Protein AF-A0A023UN01-F1 (afdb_monomer)

InterPro domains:
  IPR004860 Homing endonuclease, LAGLIDADG domain [PF00961] (7-108)
  IPR027434 Homing endonuclease [G3DSA:3.10.28.10] (1-143)
  IPR027434 Homing endonuclease [SSF55608] (3-151)
  IPR051289 LAGLIDADG Homing Endonuclease [PTHR36181] (3-139)

Radius of gyration: 21.93 Å; Cα contacts (8 Å, |Δi|>4): 320; chains: 1; bounding box: 49×48×70 Å

Nearest PDB structures (foldseek):
  6uwh-assembly1_A  TM=8.348E-01  e=5.635E-07  synthetic construct
  6uwg-assembly1_A  TM=8.381E-01  e=6.323E-07  synthetic construct
  6uvw-assembly2_D  TM=8.314E-01  e=6.323E-07  synthetic construct
  5t8d-assembly1_A  TM=8.438E-01  e=1.416E-06  synthetic construct
  6bd0-assembly1_A  TM=8.098E-01  e=1.889E-06  Ophiostoma novo-ulmi subsp. americana

Foldseek 3Di:
DQDLVNVLVQCQPFKDWDQPPLFTKIKGKDWPVPVVVVVVVVVVQQPFDDPLPQGWPWDWDWDPPPDPGIMIMIMTGFLLCCLVTVLVSSVVDDHDDCVVVLSVLSVVSSLCSQLVVCLDPLSVVLNVLSVCCHDPNVVVDDVVSNCCNVPVPPCDVCNSVVRRRLDHDDSNDGPVRRVVVSCVVVLQQFAWEWEADPNDTDTDGTDSDLVRVCVVVVHDSVVQVVQWDPPDSRTYGYDYD

Sequence (241 aa):
DTSDQWLIGFIEAEGSFQFINNKPSFEMSQRMDRNSIITAIAHKLNNLPNIYNIKPTNTLYVNTSNDRMGLLTLYYRATNYIYYILIPYLSSLKWYSRKNTDFQLWIRLLEIKTTGYDNIEKGLNYINDIKATMNRNRYFTNDQIIGEVTNNNNITDQDISNFKPTFALNPYVPFKTLAKATNLNTQLYSVWVYIKIDDKTIYYNTFVSMNYMAKALQLKPHTISKYRDYNKATPNMMLTN

Organism: NCBI:txid1095183

Structure (mmCIF, N/CA/C/O backbone):
data_AF-A0A023UN01-F1
#
_entry.id   AF-A0A023UN01-F1
#
loop_
_atom_site.group_PDB
_atom_site.id
_atom_site.type_symbol
_atom_site.label_atom_id
_atom_site.label_alt_id
_atom_site.label_comp_id
_atom_site.label_asym_id
_atom_site.label_entity_id
_atom_site.label_seq_id
_atom_site.pdbx_PDB_ins_code
_atom_site.Cartn_x
_atom_site.Cartn_y
_atom_site.Cartn_z
_atom_site.occupancy
_atom_site.B_iso_or_equiv
_atom_site.auth_seq_id
_atom_site.auth_comp_id
_atom_site.auth_asym_id
_atom_site.auth_atom_id
_atom_site.pdbx_PDB_model_num
ATOM 1 N N . ASP A 1 1 ? 10.719 2.403 -22.421 1.00 53.75 1 ASP A N 1
ATOM 2 C CA . ASP A 1 1 ? 9.634 1.719 -21.698 1.00 53.75 1 ASP A CA 1
ATOM 3 C C . ASP A 1 1 ? 10.160 0.784 -20.634 1.00 53.75 1 ASP A C 1
ATOM 5 O O . ASP A 1 1 ? 11.077 0.017 -20.894 1.00 53.75 1 ASP A O 1
ATOM 9 N N . THR A 1 2 ? 9.583 0.846 -19.436 1.00 72.69 2 THR A N 1
ATOM 10 C CA . THR A 1 2 ? 9.737 -0.181 -18.403 1.00 72.69 2 THR A CA 1
ATOM 11 C C . THR A 1 2 ? 8.629 -1.211 -18.617 1.00 72.69 2 THR A C 1
ATOM 13 O O . THR A 1 2 ? 7.457 -0.903 -18.402 1.00 72.69 2 THR A O 1
ATOM 16 N N . SER A 1 3 ? 8.952 -2.415 -19.099 1.00 91.69 3 SER A N 1
ATOM 17 C CA . SER A 1 3 ? 7.939 -3.472 -19.266 1.00 91.69 3 SER A CA 1
ATOM 18 C C . SER A 1 3 ? 7.298 -3.832 -17.921 1.00 91.69 3 SER A C 1
ATOM 20 O O . SER A 1 3 ? 7.861 -3.552 -16.860 1.00 91.69 3 SER A O 1
ATOM 22 N N . ASP A 1 4 ? 6.110 -4.436 -17.938 1.00 95.00 4 ASP A N 1
ATOM 23 C CA . ASP A 1 4 ? 5.437 -4.859 -16.702 1.00 95.00 4 ASP A CA 1
ATOM 24 C C . ASP A 1 4 ? 6.258 -5.903 -15.931 1.00 95.00 4 ASP A C 1
ATOM 26 O O . ASP A 1 4 ? 6.373 -5.821 -14.710 1.00 95.00 4 ASP A O 1
ATOM 30 N N . GLN A 1 5 ? 6.912 -6.828 -16.642 1.00 94.56 5 GLN A N 1
ATOM 31 C CA . GLN A 1 5 ? 7.802 -7.825 -16.042 1.00 94.56 5 GLN A CA 1
ATOM 32 C C . GLN A 1 5 ? 9.056 -7.187 -15.430 1.00 94.56 5 GLN A C 1
ATOM 34 O O . GLN A 1 5 ? 9.531 -7.621 -14.384 1.00 94.56 5 GLN A O 1
ATOM 39 N N . TRP A 1 6 ? 9.596 -6.141 -16.058 1.00 95.81 6 TRP A N 1
ATOM 40 C CA . TRP A 1 6 ? 10.721 -5.411 -15.484 1.00 95.81 6 TRP A CA 1
ATOM 41 C C . TRP A 1 6 ? 10.291 -4.641 -14.230 1.00 95.81 6 TRP A C 1
ATOM 43 O O . TRP A 1 6 ? 10.980 -4.678 -13.212 1.00 95.81 6 TRP A O 1
ATOM 53 N N . LEU A 1 7 ? 9.128 -3.981 -14.281 1.00 96.25 7 LEU A N 1
ATOM 54 C CA . LEU A 1 7 ? 8.603 -3.223 -13.149 1.00 96.25 7 LEU A CA 1
ATOM 55 C C . LEU A 1 7 ? 8.324 -4.132 -11.954 1.00 96.25 7 LEU A C 1
ATOM 57 O O . LEU A 1 7 ? 8.696 -3.770 -10.841 1.00 96.25 7 LEU A O 1
ATOM 61 N N . ILE A 1 8 ? 7.704 -5.298 -12.162 1.00 96.81 8 ILE A N 1
ATOM 62 C CA . ILE A 1 8 ? 7.426 -6.207 -11.049 1.00 96.81 8 ILE A CA 1
ATOM 63 C C . ILE A 1 8 ? 8.725 -6.708 -10.420 1.00 96.81 8 ILE A C 1
ATOM 65 O O . ILE A 1 8 ? 8.856 -6.622 -9.206 1.00 96.81 8 ILE A O 1
ATOM 69 N N . GLY A 1 9 ? 9.733 -7.078 -11.220 1.00 96.81 9 GLY A N 1
ATOM 70 C CA . GLY A 1 9 ? 11.052 -7.449 -10.698 1.00 96.81 9 GLY A CA 1
ATOM 71 C C . GLY A 1 9 ? 11.702 -6.320 -9.889 1.00 96.81 9 GLY A C 1
ATOM 72 O O . GLY A 1 9 ? 12.257 -6.558 -8.816 1.00 96.81 9 GLY A O 1
ATOM 73 N N . PHE A 1 10 ? 11.566 -5.071 -10.346 1.00 96.19 10 PHE A N 1
ATOM 74 C CA . PHE A 1 10 ? 12.037 -3.905 -9.600 1.00 96.19 10 PHE A CA 1
ATOM 75 C C . PHE A 1 10 ? 11.282 -3.715 -8.276 1.00 96.19 10 PHE A C 1
ATOM 77 O O . PHE A 1 10 ? 11.902 -3.467 -7.248 1.00 96.19 10 PHE A O 1
ATOM 84 N N . ILE A 1 11 ? 9.953 -3.857 -8.264 1.00 96.88 11 ILE A N 1
ATOM 85 C CA . ILE A 1 11 ? 9.138 -3.781 -7.040 1.00 96.88 11 ILE A CA 1
ATOM 86 C C . ILE A 1 11 ? 9.521 -4.909 -6.073 1.00 96.88 11 ILE A C 1
ATOM 88 O O . ILE A 1 11 ? 9.678 -4.674 -4.873 1.00 96.88 11 ILE A O 1
ATOM 92 N N . GLU A 1 12 ? 9.726 -6.122 -6.578 1.00 95.75 12 GLU A N 1
ATOM 93 C CA . GLU A 1 12 ? 10.160 -7.284 -5.800 1.00 95.75 12 GLU A CA 1
ATOM 94 C C . GLU A 1 12 ? 11.529 -7.090 -5.145 1.00 95.75 12 GLU A C 1
ATOM 96 O O . GLU A 1 12 ? 11.728 -7.560 -4.026 1.00 95.75 12 GLU A O 1
ATOM 101 N N . ALA A 1 13 ? 12.424 -6.310 -5.747 1.00 94.94 13 ALA A N 1
ATOM 102 C CA . ALA A 1 13 ? 13.679 -5.906 -5.120 1.00 94.94 13 ALA A CA 1
ATOM 103 C C . ALA A 1 13 ? 13.494 -4.692 -4.185 1.00 94.94 13 ALA A C 1
ATOM 105 O O . ALA A 1 13 ? 13.617 -4.818 -2.968 1.00 94.94 13 ALA A O 1
ATOM 106 N N . GLU A 1 14 ? 13.092 -3.544 -4.732 1.00 94.12 14 GLU A N 1
ATOM 107 C CA . GLU A 1 14 ? 13.214 -2.212 -4.107 1.00 94.12 14 GLU A CA 1
ATOM 108 C C . GLU A 1 14 ? 11.906 -1.661 -3.510 1.00 94.12 14 GLU A C 1
ATOM 110 O O . GLU A 1 14 ? 11.899 -0.648 -2.810 1.00 94.12 14 GLU A O 1
ATOM 115 N N . GLY A 1 15 ? 10.768 -2.289 -3.810 1.00 95.00 15 GLY A N 1
ATOM 116 C CA . GLY A 1 15 ? 9.456 -1.865 -3.322 1.00 95.00 15 GLY A CA 1
ATOM 117 C C . GLY A 1 15 ? 9.226 -2.197 -1.846 1.00 95.00 15 GLY A C 1
ATOM 118 O O . GLY A 1 15 ? 9.684 -3.221 -1.340 1.00 95.00 15 GLY A O 1
ATOM 119 N N . SER A 1 16 ? 8.454 -1.363 -1.159 1.00 94.44 16 SER A N 1
ATOM 120 C CA . SER A 1 16 ? 8.080 -1.547 0.240 1.00 94.44 16 SER A CA 1
ATOM 121 C C . SER A 1 16 ? 6.594 -1.262 0.435 1.00 94.44 16 SER A C 1
ATOM 123 O O . SER A 1 16 ? 6.098 -0.174 0.127 1.00 94.44 16 SER A O 1
ATOM 125 N N . PHE A 1 17 ? 5.880 -2.266 0.948 1.00 95.75 17 PHE A N 1
ATOM 126 C CA . PHE A 1 17 ? 4.476 -2.172 1.331 1.00 95.75 17 PHE A CA 1
ATOM 127 C C . PHE A 1 17 ? 4.387 -1.858 2.815 1.00 95.75 17 PHE A C 1
ATOM 129 O O . PHE A 1 17 ? 4.849 -2.620 3.662 1.00 95.75 17 PHE A O 1
ATOM 136 N N . GLN A 1 18 ? 3.813 -0.711 3.147 1.00 93.81 18 GLN A N 1
ATOM 137 C CA . GLN A 1 18 ? 3.847 -0.170 4.496 1.00 93.81 18 GLN A CA 1
ATOM 138 C C . GLN A 1 18 ? 2.451 0.137 5.015 1.00 93.81 18 GLN A C 1
ATOM 140 O O . GLN A 1 18 ? 1.548 0.535 4.274 1.00 93.81 18 GLN A O 1
ATOM 145 N N . PHE A 1 19 ? 2.302 0.001 6.330 1.00 90.81 19 PHE A N 1
ATOM 146 C CA . PHE A 1 19 ? 1.105 0.401 7.053 1.00 90.81 19 PHE A CA 1
ATOM 147 C C . PHE A 1 19 ? 1.500 1.140 8.334 1.00 90.81 19 PHE A C 1
ATOM 149 O O . PHE A 1 19 ? 1.693 0.553 9.402 1.00 90.81 19 PHE A O 1
ATOM 156 N N . ILE A 1 20 ? 1.684 2.453 8.201 1.00 85.56 20 ILE A N 1
ATOM 157 C CA . ILE A 1 20 ? 2.214 3.329 9.252 1.00 85.56 20 ILE A CA 1
ATOM 158 C C . ILE A 1 20 ? 1.109 4.283 9.696 1.00 85.56 20 ILE A C 1
ATOM 160 O O . ILE A 1 20 ? 0.428 4.883 8.867 1.00 85.56 20 ILE A O 1
ATOM 164 N N . ASN A 1 21 ? 0.931 4.449 11.011 1.00 83.81 21 ASN A N 1
ATOM 165 C CA . ASN A 1 21 ? -0.100 5.319 11.595 1.00 83.81 21 ASN A CA 1
ATOM 166 C C . ASN A 1 21 ? -1.511 5.040 11.035 1.00 83.81 21 ASN A C 1
ATOM 168 O O . ASN A 1 21 ? -2.246 5.972 10.696 1.00 83.81 21 ASN A O 1
ATOM 172 N N . ASN A 1 22 ? -1.856 3.755 10.890 1.00 79.38 22 ASN A N 1
ATOM 173 C CA . ASN A 1 22 ? -3.104 3.260 10.293 1.00 79.38 22 ASN A CA 1
ATOM 174 C C . ASN A 1 22 ? -3.376 3.791 8.879 1.00 79.38 22 ASN A C 1
ATOM 176 O O . ASN A 1 22 ? -4.525 4.045 8.504 1.00 79.38 22 ASN A O 1
ATOM 180 N N . LYS A 1 23 ? -2.315 4.007 8.095 1.00 84.56 23 LYS A N 1
ATOM 181 C CA . LYS A 1 23 ? -2.404 4.432 6.700 1.00 84.56 23 LYS A CA 1
ATOM 182 C C . LYS A 1 23 ? -1.576 3.509 5.816 1.00 84.56 23 LYS A C 1
ATOM 184 O O . LYS A 1 23 ? -0.401 3.291 6.121 1.00 84.56 23 LYS A O 1
ATOM 189 N N . PRO A 1 24 ? -2.160 3.011 4.718 1.00 90.00 24 PRO A N 1
ATOM 190 C CA . PRO A 1 24 ? -1.414 2.260 3.733 1.00 90.00 24 PRO A CA 1
ATOM 191 C C . PRO A 1 24 ? -0.505 3.192 2.939 1.00 90.00 24 PRO A C 1
ATOM 193 O O . PRO A 1 24 ? -0.871 4.323 2.602 1.00 90.00 24 PRO A O 1
ATOM 196 N N . SER A 1 25 ? 0.666 2.686 2.600 1.00 93.00 25 SER A N 1
ATOM 197 C CA . SER A 1 25 ? 1.595 3.352 1.710 1.00 93.00 25 SER A CA 1
ATOM 198 C C . SER A 1 25 ? 2.416 2.355 0.924 1.00 93.00 25 SER A C 1
ATOM 200 O O . SER A 1 25 ? 2.771 1.292 1.427 1.00 93.00 25 SER A O 1
ATOM 202 N N . PHE A 1 26 ? 2.735 2.739 -0.302 1.00 95.31 26 PHE A N 1
ATOM 203 C CA . PHE A 1 26 ? 3.664 2.020 -1.156 1.00 95.31 26 PHE A CA 1
ATOM 204 C C . PHE A 1 26 ? 4.822 2.944 -1.491 1.00 95.31 26 PHE A C 1
ATOM 206 O O . PHE A 1 26 ? 4.591 4.077 -1.921 1.00 95.31 26 PHE A O 1
ATOM 213 N N . GLU A 1 27 ? 6.044 2.472 -1.296 1.00 94.25 27 GLU A N 1
ATOM 214 C CA . GLU A 1 27 ? 7.242 3.232 -1.627 1.00 94.25 27 GLU A CA 1
ATOM 215 C C . GLU A 1 27 ? 8.282 2.383 -2.341 1.00 94.25 27 GLU A C 1
ATOM 217 O O . GLU A 1 27 ? 8.270 1.157 -2.284 1.00 94.25 27 GLU A O 1
ATOM 222 N N . MET A 1 28 ? 9.196 3.065 -3.010 1.00 93.31 28 MET A N 1
ATOM 223 C CA . MET A 1 28 ? 10.387 2.487 -3.608 1.00 93.31 28 MET A CA 1
ATOM 224 C C . MET A 1 28 ? 11.481 3.539 -3.596 1.00 93.31 28 MET A C 1
ATOM 226 O O . MET A 1 28 ? 11.200 4.732 -3.730 1.00 93.31 28 MET A O 1
ATOM 230 N N . SER A 1 29 ? 12.721 3.102 -3.428 1.00 91.69 29 SER A N 1
ATOM 231 C CA . SER A 1 29 ? 13.871 3.997 -3.360 1.00 91.69 29 SER A CA 1
ATOM 232 C C . SER A 1 29 ? 14.909 3.612 -4.400 1.00 91.69 29 SER A C 1
ATOM 234 O O . SER A 1 29 ? 15.002 2.463 -4.814 1.00 91.69 29 SER A O 1
ATOM 236 N N . GLN A 1 30 ? 15.673 4.597 -4.850 1.00 91.12 30 GLN A N 1
ATOM 237 C CA . GLN A 1 30 ? 16.787 4.403 -5.763 1.00 91.12 30 GLN A CA 1
ATOM 238 C C . GLN A 1 30 ? 17.834 5.487 -5.504 1.00 91.12 30 GLN A C 1
ATOM 240 O O . GLN A 1 30 ? 17.502 6.589 -5.072 1.00 91.12 30 GLN A O 1
ATOM 245 N N . ARG A 1 31 ? 19.108 5.204 -5.768 1.00 89.56 31 ARG A N 1
ATOM 246 C CA . ARG A 1 31 ? 20.166 6.214 -5.674 1.00 89.56 31 ARG A CA 1
ATOM 247 C C . ARG A 1 31 ? 19.882 7.402 -6.597 1.00 89.56 31 ARG A C 1
ATOM 249 O O . ARG A 1 31 ? 19.388 7.229 -7.713 1.00 89.56 31 ARG A O 1
ATOM 256 N N . MET A 1 32 ? 20.217 8.613 -6.149 1.00 86.19 32 MET A N 1
ATOM 257 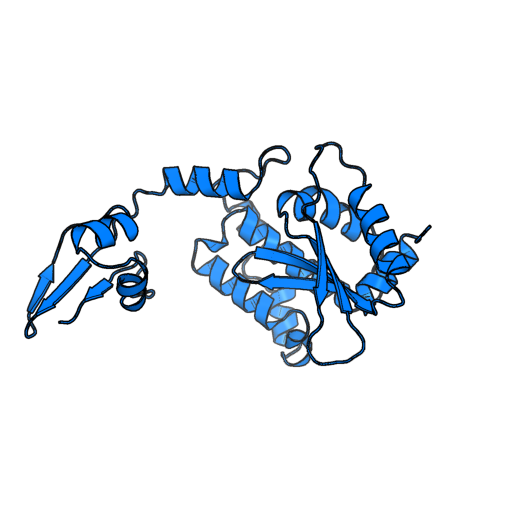C CA . MET A 1 32 ? 19.956 9.848 -6.899 1.00 86.19 32 MET A CA 1
ATOM 258 C C . MET A 1 32 ? 20.628 9.884 -8.276 1.00 86.19 32 MET A C 1
ATOM 260 O O . MET A 1 32 ? 20.053 10.422 -9.220 1.00 86.19 32 MET A O 1
ATOM 264 N N . ASP A 1 33 ? 21.806 9.276 -8.423 1.00 87.81 33 ASP A N 1
ATOM 265 C CA . ASP A 1 33 ? 22.510 9.155 -9.707 1.00 87.81 33 ASP A CA 1
ATOM 266 C C . ASP A 1 33 ? 21.789 8.240 -10.717 1.00 87.81 33 ASP A C 1
ATOM 268 O O . ASP A 1 33 ? 22.131 8.206 -11.899 1.00 87.81 33 ASP A O 1
ATOM 272 N N . ARG A 1 34 ? 20.751 7.525 -10.272 1.00 88.75 34 ARG A N 1
ATOM 273 C CA . ARG A 1 34 ? 19.847 6.700 -11.082 1.00 88.75 34 ARG A CA 1
ATOM 274 C C . ARG A 1 34 ? 18.408 7.238 -11.071 1.00 88.75 34 ARG A C 1
ATOM 276 O O . ARG A 1 34 ? 17.459 6.473 -11.250 1.00 88.75 34 ARG A O 1
ATOM 283 N N . ASN A 1 35 ? 18.223 8.551 -10.893 1.00 88.38 35 ASN A N 1
ATOM 284 C CA . ASN A 1 35 ? 16.898 9.189 -10.820 1.00 88.38 35 ASN A CA 1
ATOM 285 C C . ASN A 1 35 ? 15.998 8.936 -12.047 1.00 88.38 35 ASN A C 1
ATOM 287 O O . ASN A 1 35 ? 14.771 8.960 -11.928 1.00 88.38 35 ASN A O 1
ATOM 291 N N . SER A 1 36 ? 16.579 8.655 -13.214 1.00 91.12 36 SER A N 1
ATOM 292 C CA . SER A 1 36 ? 15.838 8.402 -14.448 1.00 91.12 36 SER A CA 1
ATOM 293 C C . SER A 1 36 ? 14.942 7.174 -14.316 1.00 91.12 36 SER A C 1
ATOM 295 O O . SER A 1 36 ? 13.812 7.187 -14.799 1.00 91.12 36 SER A O 1
ATOM 297 N N . ILE A 1 37 ? 15.400 6.156 -13.580 1.00 92.44 37 ILE A N 1
ATOM 298 C CA . ILE A 1 37 ? 14.645 4.930 -13.320 1.00 92.44 37 ILE A CA 1
ATOM 299 C C . ILE A 1 37 ? 13.386 5.248 -12.517 1.00 92.44 37 ILE A C 1
ATOM 301 O O . ILE A 1 37 ? 12.276 4.926 -12.938 1.00 92.44 37 ILE A O 1
ATOM 305 N N . ILE A 1 38 ? 13.542 5.914 -11.373 1.00 91.25 38 ILE A N 1
ATOM 306 C CA . ILE A 1 38 ? 12.410 6.170 -10.483 1.00 91.25 38 ILE A CA 1
ATOM 307 C C . ILE A 1 38 ? 11.435 7.196 -11.075 1.00 91.25 38 ILE A C 1
ATOM 309 O O . ILE A 1 38 ? 10.228 7.096 -10.866 1.00 91.25 38 ILE A O 1
ATOM 313 N N . THR A 1 39 ? 11.940 8.119 -11.899 1.00 90.81 39 THR A N 1
ATOM 314 C CA . THR A 1 39 ? 11.124 9.066 -12.671 1.00 90.81 39 THR A CA 1
ATOM 315 C C . THR A 1 39 ? 10.312 8.346 -13.745 1.00 90.81 39 THR A C 1
ATOM 317 O O . THR A 1 39 ? 9.119 8.608 -13.886 1.00 90.81 39 THR A O 1
ATOM 320 N N . ALA A 1 40 ? 10.915 7.394 -14.464 1.00 93.12 40 ALA A N 1
ATOM 321 C CA . ALA A 1 40 ? 10.212 6.579 -15.451 1.00 93.12 40 ALA A CA 1
ATOM 322 C C . ALA A 1 40 ? 9.130 5.702 -14.802 1.00 93.12 40 ALA A C 1
ATOM 324 O O . ALA A 1 40 ? 8.022 5.604 -15.330 1.00 93.12 40 ALA A O 1
ATOM 325 N N . ILE A 1 41 ? 9.409 5.117 -13.631 1.00 94.25 41 ILE A N 1
ATOM 326 C CA . ILE A 1 41 ? 8.405 4.363 -12.868 1.00 94.25 41 ILE A CA 1
ATOM 327 C C . ILE A 1 41 ? 7.270 5.284 -12.414 1.00 94.25 41 ILE A C 1
ATOM 329 O O . ILE A 1 41 ? 6.105 4.947 -12.616 1.00 94.25 41 ILE A O 1
ATOM 333 N N . ALA A 1 42 ? 7.584 6.464 -11.869 1.00 93.06 42 ALA A N 1
ATOM 334 C CA . ALA A 1 42 ? 6.572 7.444 -11.483 1.00 93.06 42 ALA A CA 1
ATOM 335 C C . ALA A 1 42 ? 5.690 7.832 -12.675 1.00 93.06 42 ALA A C 1
ATOM 337 O O . ALA A 1 42 ? 4.467 7.823 -12.557 1.00 93.06 42 ALA A O 1
ATOM 338 N N . HIS A 1 43 ? 6.295 8.127 -13.828 1.00 92.00 43 HIS A N 1
ATOM 339 C CA . HIS A 1 43 ? 5.568 8.452 -15.051 1.00 92.00 43 HIS A CA 1
ATOM 340 C C . HIS A 1 43 ? 4.649 7.304 -15.484 1.00 92.00 43 HIS A C 1
ATOM 342 O O . HIS A 1 43 ? 3.476 7.539 -15.760 1.00 92.00 43 HIS A O 1
ATOM 348 N N . LYS A 1 44 ? 5.145 6.062 -15.504 1.00 93.56 44 LYS A N 1
ATOM 349 C CA . LYS A 1 44 ? 4.338 4.886 -15.856 1.00 93.56 44 LYS A CA 1
ATOM 350 C C . LYS A 1 44 ? 3.153 4.706 -14.908 1.00 93.56 44 LYS A C 1
ATOM 352 O O . LYS A 1 44 ? 2.022 4.603 -15.368 1.00 93.56 44 LYS A O 1
ATOM 357 N N . LEU A 1 45 ? 3.402 4.702 -13.599 1.00 93.62 45 LEU A N 1
ATOM 358 C CA . LEU A 1 45 ? 2.358 4.479 -12.601 1.00 93.62 45 LEU A CA 1
ATOM 359 C C . LEU A 1 45 ? 1.304 5.594 -12.640 1.00 93.62 45 LEU A C 1
ATOM 361 O O . LEU A 1 45 ? 0.115 5.304 -12.648 1.00 93.62 45 LEU A O 1
ATOM 365 N N . ASN A 1 46 ? 1.707 6.862 -12.755 1.00 92.00 46 ASN A N 1
ATOM 366 C CA . ASN A 1 46 ? 0.753 7.979 -12.778 1.00 92.00 46 ASN A CA 1
ATOM 367 C C . ASN A 1 46 ? -0.151 7.995 -14.019 1.00 92.00 46 ASN A C 1
ATOM 369 O O . ASN A 1 46 ? -1.195 8.642 -13.983 1.00 92.00 46 ASN A O 1
ATOM 373 N N . ASN A 1 47 ? 0.252 7.303 -15.088 1.00 90.81 47 ASN A N 1
ATOM 374 C CA . ASN A 1 47 ? -0.484 7.193 -16.346 1.00 90.81 47 ASN A CA 1
ATOM 375 C C . ASN A 1 47 ? -1.195 5.837 -16.510 1.00 90.81 47 ASN A C 1
ATOM 377 O O . ASN A 1 47 ? -1.614 5.496 -17.616 1.00 90.81 47 ASN A O 1
ATOM 381 N N . LEU A 1 48 ? -1.337 5.050 -15.437 1.00 91.88 48 LEU A N 1
ATOM 382 C CA . LEU A 1 48 ? -2.168 3.847 -15.470 1.00 91.88 48 LEU A CA 1
ATOM 383 C C . LEU A 1 48 ? -3.621 4.190 -15.854 1.00 91.88 48 LEU A C 1
ATOM 385 O O . LEU A 1 48 ? -4.091 5.285 -15.524 1.00 91.88 48 LEU A O 1
ATOM 389 N N . PRO A 1 49 ? -4.355 3.263 -16.506 1.00 90.31 49 PRO A N 1
ATOM 390 C CA . PRO A 1 49 ? -5.759 3.466 -16.842 1.00 90.31 49 PRO A CA 1
ATOM 391 C C . PRO A 1 49 ? -6.572 3.902 -15.622 1.00 90.31 49 PRO A C 1
ATOM 393 O O . PRO A 1 49 ? -6.602 3.226 -14.595 1.00 90.31 49 PRO A O 1
ATOM 396 N N . ASN A 1 50 ? -7.220 5.058 -15.739 1.00 85.88 50 ASN A N 1
ATOM 397 C CA . ASN A 1 50 ? -7.844 5.733 -14.610 1.00 85.88 50 ASN A CA 1
ATOM 398 C C . ASN A 1 50 ? -9.195 6.324 -15.005 1.00 85.88 50 ASN A C 1
ATOM 400 O O . ASN A 1 50 ? -9.350 7.533 -15.164 1.00 85.88 50 ASN A O 1
ATOM 404 N N . ILE A 1 51 ? -10.191 5.447 -15.129 1.00 80.69 51 ILE A N 1
ATOM 405 C CA . ILE A 1 51 ? -11.576 5.814 -15.467 1.00 80.69 51 ILE A CA 1
ATOM 406 C C . ILE A 1 51 ? -12.227 6.745 -14.432 1.00 80.69 51 ILE A C 1
ATOM 408 O O . ILE A 1 51 ? -13.240 7.378 -14.706 1.00 80.69 51 ILE A O 1
ATOM 412 N N . TYR A 1 52 ? -11.637 6.837 -13.241 1.00 78.06 52 TYR A N 1
ATOM 413 C CA . TYR A 1 52 ? -12.148 7.609 -12.118 1.00 78.06 52 TYR A CA 1
ATOM 414 C C . TYR A 1 52 ? -11.523 9.005 -11.993 1.00 78.06 52 TYR A C 1
ATOM 416 O O . TYR A 1 52 ? -11.892 9.756 -11.090 1.00 78.06 52 TYR A O 1
ATOM 424 N N . ASN A 1 53 ? -10.555 9.353 -12.851 1.00 79.81 53 ASN A N 1
ATOM 425 C CA . ASN A 1 53 ? -9.764 10.585 -12.750 1.00 79.81 53 ASN A CA 1
ATOM 426 C C . ASN A 1 53 ? -9.107 10.792 -11.363 1.00 79.81 53 ASN A C 1
ATOM 428 O O . ASN A 1 53 ? -8.891 11.922 -10.916 1.00 79.81 53 ASN A O 1
ATOM 432 N N . ILE A 1 54 ? -8.766 9.703 -10.662 1.00 80.00 54 ILE A N 1
ATOM 433 C CA . ILE A 1 54 ? -8.128 9.757 -9.341 1.00 80.00 54 ILE A CA 1
ATOM 434 C C . ILE A 1 54 ? -6.675 10.182 -9.505 1.00 80.00 54 ILE A C 1
ATOM 436 O O . ILE A 1 54 ? -5.838 9.398 -9.949 1.00 80.00 54 ILE A O 1
ATOM 440 N N . LYS A 1 55 ? -6.330 11.402 -9.102 1.00 78.38 55 LYS A N 1
ATOM 441 C CA . LYS A 1 55 ? -4.930 11.830 -9.157 1.00 78.38 55 LYS A CA 1
ATOM 442 C C . LYS A 1 55 ? -4.083 11.023 -8.163 1.00 78.38 55 LYS A C 1
ATOM 444 O O . LYS A 1 55 ? -4.460 10.940 -6.986 1.00 78.38 55 LYS A O 1
ATOM 449 N N . PRO A 1 56 ? -2.927 10.473 -8.576 1.00 78.38 56 PRO A N 1
ATOM 450 C CA . PRO A 1 56 ? -1.960 9.977 -7.612 1.00 78.38 56 PRO A CA 1
ATOM 451 C C . PRO A 1 56 ? -1.558 11.137 -6.699 1.00 78.38 56 PRO A C 1
ATOM 453 O O . PRO A 1 56 ? -1.175 12.207 -7.163 1.00 78.38 56 PRO A O 1
ATOM 456 N N . THR A 1 57 ? -1.633 10.941 -5.383 1.00 76.25 57 THR A N 1
ATOM 457 C CA . THR A 1 57 ? -0.818 11.737 -4.452 1.00 76.25 57 THR A CA 1
ATOM 458 C C . THR A 1 57 ? 0.449 10.945 -4.223 1.00 76.25 57 THR A C 1
ATOM 460 O O . THR A 1 57 ? 0.605 10.240 -3.219 1.00 76.25 57 THR A O 1
ATOM 463 N N . ASN A 1 58 ? 1.306 10.996 -5.238 1.00 75.69 58 ASN A N 1
ATOM 464 C CA . ASN A 1 58 ? 2.688 10.625 -5.082 1.00 75.69 58 ASN A CA 1
ATOM 465 C C . ASN A 1 58 ? 3.513 11.850 -4.721 1.00 75.69 58 ASN A C 1
ATOM 467 O O . ASN A 1 58 ? 3.136 13.002 -4.943 1.00 75.69 58 ASN A O 1
ATOM 471 N N . THR A 1 59 ? 4.644 11.604 -4.096 1.00 75.94 59 THR A N 1
ATOM 472 C CA . THR A 1 59 ? 5.622 12.647 -3.843 1.00 75.94 59 THR A CA 1
ATOM 473 C C . THR A 1 59 ? 6.980 11.997 -4.004 1.00 75.94 59 THR A C 1
ATOM 475 O O . THR A 1 59 ? 7.210 10.901 -3.493 1.00 75.94 59 THR A O 1
ATOM 478 N N . LEU A 1 60 ? 7.839 12.650 -4.778 1.00 77.38 60 LEU A N 1
ATOM 479 C CA . LEU A 1 60 ? 9.249 12.311 -4.845 1.00 77.38 60 LEU A CA 1
ATOM 480 C C . LEU A 1 60 ? 9.938 13.054 -3.707 1.00 77.38 60 LEU A C 1
ATOM 482 O O . LEU A 1 60 ? 9.833 14.277 -3.616 1.00 77.38 60 LEU A O 1
ATOM 486 N N . TYR A 1 61 ? 10.613 12.319 -2.834 1.00 75.56 61 TYR A N 1
ATOM 487 C CA . TYR A 1 61 ? 11.413 12.893 -1.757 1.00 75.56 61 TYR A CA 1
ATOM 488 C C . TYR A 1 61 ? 12.854 12.456 -1.907 1.00 75.56 61 TYR A C 1
ATOM 490 O O . TYR A 1 61 ? 13.130 11.281 -2.139 1.00 75.56 61 TYR A O 1
ATOM 498 N N . VAL A 1 62 ? 13.773 13.391 -1.702 1.00 69.88 62 VAL A N 1
ATOM 499 C CA . VAL A 1 62 ? 15.189 13.070 -1.559 1.00 69.88 62 VAL A CA 1
ATOM 500 C C . VAL A 1 62 ? 15.453 12.816 -0.078 1.00 69.88 62 VAL A C 1
ATOM 502 O O . VAL A 1 62 ? 15.338 13.725 0.742 1.00 69.88 62 VAL A O 1
ATOM 505 N N . ASN A 1 63 ? 15.782 11.577 0.269 1.00 67.38 63 ASN A N 1
ATOM 506 C CA . ASN A 1 63 ? 16.280 11.213 1.582 1.00 67.38 63 ASN A CA 1
ATO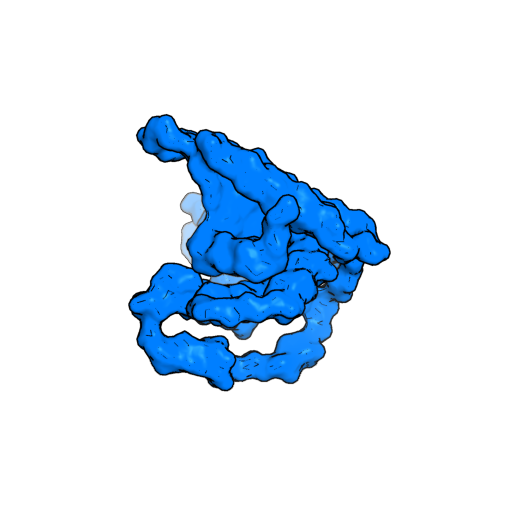M 507 C C . ASN A 1 63 ? 17.814 11.308 1.588 1.00 67.38 63 ASN A C 1
ATOM 509 O O . ASN A 1 63 ? 18.516 10.481 1.003 1.00 67.38 63 ASN A O 1
ATOM 513 N N . THR A 1 64 ? 18.335 12.337 2.252 1.00 60.38 64 THR A N 1
ATOM 514 C CA . THR A 1 64 ? 19.771 12.545 2.478 1.00 60.38 64 THR A CA 1
ATOM 515 C C . THR A 1 64 ? 20.141 12.195 3.921 1.00 60.38 64 THR A C 1
ATOM 517 O O . THR A 1 64 ? 20.705 13.015 4.643 1.00 60.38 64 THR A O 1
ATOM 520 N N . SER A 1 65 ? 19.768 11.015 4.412 1.00 52.44 65 SER A N 1
ATOM 521 C CA . SER A 1 65 ? 20.221 10.572 5.734 1.00 52.44 65 SER A CA 1
ATOM 522 C C . SER A 1 65 ? 21.694 10.156 5.667 1.00 52.44 65 SER A C 1
ATOM 524 O O . SER A 1 65 ? 21.954 9.126 5.061 1.00 52.44 65 SER A O 1
ATOM 526 N N . ASN A 1 66 ? 22.599 10.949 6.269 1.00 49.44 66 ASN A N 1
ATOM 527 C CA . ASN A 1 66 ? 24.037 10.772 6.610 1.00 49.44 66 ASN A CA 1
ATOM 528 C C . ASN A 1 66 ? 25.020 10.032 5.672 1.00 49.44 66 ASN A C 1
ATOM 530 O O . ASN A 1 66 ? 26.226 10.182 5.853 1.00 49.44 66 ASN A O 1
ATOM 534 N N . ASP A 1 67 ? 24.567 9.306 4.661 1.00 48.94 67 ASP A N 1
ATOM 535 C CA . ASP A 1 67 ? 25.385 8.711 3.622 1.00 48.94 67 ASP A CA 1
ATOM 536 C C . ASP A 1 67 ? 25.450 9.660 2.430 1.00 48.94 67 ASP A C 1
ATOM 538 O O . ASP A 1 67 ? 24.438 10.150 1.920 1.00 48.94 67 ASP A O 1
ATOM 542 N N . ARG A 1 68 ? 26.671 9.889 1.947 1.00 54.50 68 ARG A N 1
ATOM 543 C CA . ARG A 1 68 ? 27.034 10.796 0.842 1.00 54.50 68 ARG A CA 1
ATOM 544 C C . ARG A 1 68 ? 26.353 10.473 -0.504 1.00 54.50 68 ARG A C 1
ATOM 546 O O . ARG A 1 68 ? 26.658 11.116 -1.501 1.00 54.50 68 ARG A O 1
ATOM 553 N N . MET A 1 69 ? 25.470 9.475 -0.558 1.00 62.88 69 MET A N 1
ATOM 554 C CA . MET A 1 69 ? 24.946 8.886 -1.790 1.00 62.88 69 MET A CA 1
ATOM 555 C C . MET A 1 69 ? 23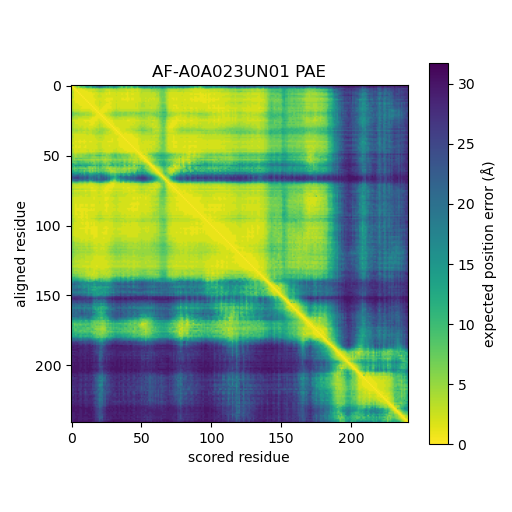.542 9.348 -2.184 1.00 62.88 69 MET A C 1
ATOM 557 O O . MET A 1 69 ? 23.207 9.198 -3.352 1.00 62.88 69 MET A O 1
ATOM 561 N N . GLY A 1 70 ? 22.757 9.928 -1.266 1.00 80.94 70 GLY A N 1
ATOM 562 C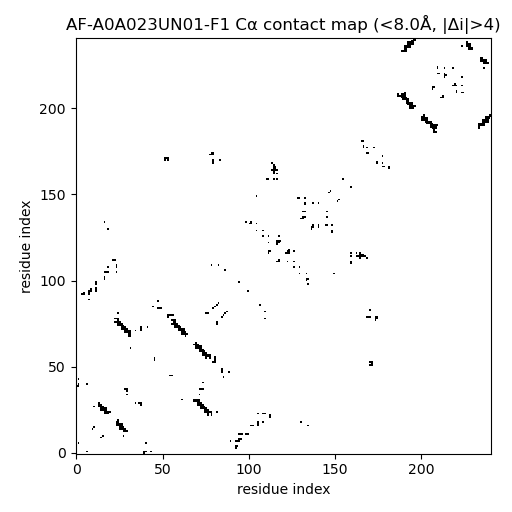 CA . GLY A 1 70 ? 21.434 10.502 -1.546 1.00 80.94 70 GLY A CA 1
ATOM 563 C C . GLY A 1 70 ? 20.435 9.523 -2.181 1.00 80.94 70 GLY A C 1
ATOM 564 O O . GLY A 1 70 ? 20.519 9.187 -3.361 1.00 80.94 70 GLY A O 1
ATOM 565 N N . LEU A 1 71 ? 19.430 9.085 -1.428 1.00 86.00 71 LEU A N 1
ATOM 566 C CA . LEU A 1 71 ? 18.372 8.230 -1.967 1.00 86.00 71 LEU A CA 1
ATOM 567 C C . LEU A 1 71 ? 17.202 9.091 -2.443 1.00 86.00 71 LEU A C 1
ATOM 569 O O . LEU A 1 71 ? 16.743 9.981 -1.737 1.00 86.00 71 LEU A O 1
ATOM 573 N N . LEU A 1 72 ? 16.706 8.822 -3.643 1.00 89.81 72 LEU A N 1
ATOM 574 C CA . LEU A 1 72 ? 15.443 9.345 -4.138 1.00 89.81 72 LEU A CA 1
ATOM 575 C C . LEU A 1 72 ? 14.365 8.288 -3.896 1.00 89.81 72 LEU A C 1
ATOM 577 O O . LEU A 1 72 ? 14.482 7.158 -4.365 1.00 89.81 72 LEU A O 1
ATOM 581 N N . THR A 1 73 ? 13.314 8.662 -3.179 1.00 90.69 73 THR A N 1
ATOM 582 C CA . THR A 1 73 ? 12.205 7.778 -2.823 1.00 90.69 73 THR A CA 1
ATOM 583 C C . THR A 1 73 ? 10.928 8.274 -3.490 1.00 90.69 73 THR A C 1
ATOM 585 O O . THR A 1 73 ? 10.535 9.432 -3.340 1.00 90.69 73 THR A O 1
ATOM 588 N N . LEU A 1 74 ? 10.272 7.384 -4.230 1.00 92.62 74 LEU A N 1
ATOM 589 C CA . LEU A 1 74 ? 8.935 7.574 -4.779 1.00 92.62 74 LEU A CA 1
ATOM 590 C C . LEU A 1 74 ? 7.935 6.885 -3.872 1.00 92.62 74 LEU A C 1
ATOM 592 O O . LEU A 1 74 ? 8.137 5.744 -3.466 1.00 92.62 74 LEU A O 1
ATOM 596 N N . TYR A 1 75 ? 6.833 7.565 -3.593 1.00 91.56 75 TYR A N 1
ATOM 597 C CA . TYR A 1 75 ? 5.914 7.098 -2.573 1.00 91.56 75 TYR A CA 1
ATOM 598 C C . TYR A 1 75 ? 4.487 7.508 -2.887 1.00 91.56 75 TYR A C 1
ATOM 600 O O . TYR A 1 75 ? 4.226 8.665 -3.210 1.00 91.56 75 TYR A O 1
ATOM 608 N N . TYR A 1 76 ? 3.560 6.570 -2.713 1.00 92.94 76 TYR A N 1
ATOM 609 C CA . TYR A 1 76 ? 2.123 6.726 -2.909 1.00 92.94 76 TYR A CA 1
ATOM 610 C C . TYR A 1 76 ? 1.375 6.625 -1.565 1.00 92.94 76 TYR A C 1
ATOM 612 O O . TYR A 1 76 ? 1.527 5.642 -0.837 1.00 92.94 76 TYR A O 1
ATOM 620 N N . ARG A 1 77 ? 0.561 7.648 -1.228 1.00 89.31 77 ARG A N 1
ATOM 621 C CA . ARG A 1 77 ? -0.239 7.741 0.029 1.00 89.31 77 ARG A CA 1
ATOM 622 C C . ARG A 1 77 ? -1.750 7.803 -0.166 1.00 89.31 77 ARG A C 1
ATOM 624 O O . ARG A 1 77 ? -2.488 7.633 0.803 1.00 89.31 77 ARG A O 1
ATOM 631 N N . ALA A 1 78 ? -2.233 8.120 -1.366 1.00 86.94 78 ALA A N 1
ATOM 632 C CA . ALA A 1 78 ? -3.673 8.233 -1.590 1.00 86.94 78 ALA A CA 1
ATOM 633 C C . ALA A 1 78 ? -4.332 6.859 -1.516 1.00 86.94 78 ALA A C 1
ATOM 635 O O . ALA A 1 78 ? -4.200 6.077 -2.452 1.00 86.94 78 ALA A O 1
ATOM 636 N N . THR A 1 79 ? -5.110 6.602 -0.463 1.00 85.88 79 THR A N 1
ATOM 637 C CA . THR A 1 79 ? -5.876 5.356 -0.316 1.00 85.88 79 THR A CA 1
ATOM 638 C C . THR A 1 79 ? -6.740 5.069 -1.544 1.00 85.88 79 THR A C 1
ATOM 640 O O . THR A 1 79 ? -6.700 3.953 -2.036 1.00 85.88 79 THR A O 1
ATOM 643 N N . ASN A 1 80 ? -7.446 6.065 -2.102 1.00 85.50 80 ASN A N 1
ATOM 644 C CA . ASN A 1 80 ? -8.256 5.872 -3.314 1.00 85.50 80 ASN A CA 1
ATOM 645 C C . ASN A 1 80 ? -7.412 5.430 -4.511 1.00 85.50 80 ASN A C 1
ATOM 647 O O . ASN A 1 80 ? -7.788 4.499 -5.207 1.00 85.50 80 ASN A O 1
ATOM 651 N N . TYR A 1 81 ? -6.278 6.093 -4.749 1.00 90.12 81 TYR A N 1
ATOM 652 C CA . TYR A 1 81 ? -5.397 5.745 -5.862 1.00 90.12 81 TYR A CA 1
ATOM 653 C C . TYR A 1 81 ? -4.819 4.342 -5.674 1.00 90.12 81 TYR A C 1
ATOM 655 O O . TYR A 1 81 ? -4.834 3.530 -6.593 1.00 90.12 81 TYR A O 1
ATOM 663 N N . ILE A 1 82 ? -4.346 4.041 -4.463 1.00 91.94 82 ILE A N 1
ATOM 664 C CA . ILE A 1 82 ? -3.809 2.725 -4.137 1.00 91.94 82 ILE A CA 1
ATOM 665 C C . ILE A 1 82 ? -4.874 1.647 -4.378 1.00 91.94 82 ILE A C 1
ATOM 667 O O . ILE A 1 82 ? -4.599 0.662 -5.051 1.00 91.94 82 ILE A O 1
ATOM 671 N N . TYR A 1 83 ? -6.084 1.857 -3.863 1.00 88.94 83 TYR A N 1
ATOM 672 C CA . TYR A 1 83 ? -7.160 0.873 -3.896 1.00 88.94 83 TYR A CA 1
ATOM 673 C C . TYR A 1 83 ? -7.749 0.669 -5.296 1.00 88.94 83 TYR A C 1
ATOM 675 O O . TYR A 1 83 ? -7.887 -0.463 -5.739 1.00 88.94 83 TYR A O 1
ATOM 683 N N . TYR A 1 84 ? -8.078 1.748 -6.010 1.00 87.06 84 TYR A N 1
ATOM 684 C CA . TYR A 1 84 ? -8.782 1.657 -7.293 1.00 87.06 84 TYR A CA 1
ATOM 685 C C . TYR A 1 84 ? -7.867 1.538 -8.511 1.00 87.06 84 TYR A C 1
ATOM 687 O O . TYR A 1 84 ? -8.345 1.127 -9.563 1.00 87.06 84 TYR A O 1
ATOM 695 N N . ILE A 1 85 ? -6.591 1.920 -8.400 1.00 91.12 85 ILE A N 1
ATOM 696 C CA . ILE A 1 85 ? -5.668 1.984 -9.544 1.00 91.12 85 ILE A CA 1
ATOM 697 C C . ILE A 1 85 ? -4.472 1.055 -9.333 1.00 91.12 85 ILE A C 1
ATOM 699 O O . ILE A 1 85 ? -4.246 0.144 -10.128 1.00 91.12 85 ILE A O 1
ATOM 703 N N . LEU A 1 86 ? -3.714 1.252 -8.249 1.00 94.19 86 LEU A N 1
ATOM 704 C CA . LEU A 1 86 ? -2.448 0.541 -8.052 1.00 94.19 86 LEU A CA 1
ATOM 705 C C . LEU A 1 86 ? -2.648 -0.951 -7.757 1.00 94.19 86 LEU A C 1
ATOM 707 O O . LEU A 1 86 ? -1.976 -1.776 -8.368 1.00 94.19 86 LEU A O 1
ATOM 711 N N . ILE A 1 87 ? -3.554 -1.304 -6.840 1.00 94.00 87 ILE A N 1
ATOM 712 C CA . ILE A 1 87 ? -3.823 -2.703 -6.478 1.00 94.00 87 ILE A CA 1
ATOM 713 C C . ILE A 1 87 ? -4.333 -3.502 -7.682 1.00 94.00 87 ILE A C 1
ATOM 715 O O . ILE A 1 87 ? -3.734 -4.545 -7.950 1.00 94.00 87 ILE A O 1
ATOM 719 N N . PRO A 1 88 ? -5.356 -3.056 -8.442 1.00 92.69 88 PRO A N 1
ATOM 720 C CA . PRO A 1 88 ? -5.821 -3.790 -9.616 1.00 92.69 88 PRO A CA 1
ATOM 721 C C . PRO A 1 88 ? -4.712 -4.010 -10.644 1.00 92.69 88 PRO A C 1
ATOM 723 O O . PRO A 1 88 ? -4.550 -5.119 -11.148 1.00 92.69 88 PRO A O 1
ATOM 726 N N . TYR A 1 89 ? -3.891 -2.984 -10.891 1.00 96.00 89 TYR A N 1
ATOM 727 C CA . TYR A 1 89 ? -2.742 -3.102 -11.780 1.00 96.00 89 TYR A CA 1
ATOM 728 C C . TYR A 1 89 ? -1.732 -4.143 -11.279 1.00 96.00 89 TYR A C 1
ATOM 730 O O . TYR A 1 89 ? -1.440 -5.093 -11.998 1.00 96.00 89 TYR A O 1
ATOM 738 N N . LEU A 1 90 ? -1.243 -4.033 -10.039 1.00 96.38 90 LEU A N 1
ATOM 739 C CA . LEU A 1 90 ? -0.241 -4.960 -9.495 1.00 96.38 90 LEU A CA 1
ATOM 740 C C . LEU A 1 90 ? -0.770 -6.392 -9.321 1.00 96.38 90 LEU A C 1
ATOM 742 O O . LEU A 1 90 ? -0.001 -7.345 -9.432 1.00 96.38 90 LEU A O 1
ATOM 746 N N . SER A 1 91 ? -2.073 -6.551 -9.079 1.00 95.00 91 SER A N 1
ATOM 747 C CA . SER A 1 91 ? -2.730 -7.863 -8.977 1.00 95.00 91 SER A CA 1
ATOM 748 C C . SER A 1 91 ? -2.883 -8.552 -10.333 1.00 95.00 91 SER A C 1
ATOM 750 O O . SER A 1 91 ? -2.993 -9.772 -10.386 1.00 95.00 91 SER A O 1
ATOM 752 N N . SER A 1 92 ? -2.867 -7.789 -11.432 1.00 95.81 92 SER A N 1
ATOM 753 C CA . SER A 1 92 ? -2.870 -8.342 -12.792 1.00 95.81 92 SER A CA 1
ATOM 754 C C . SER A 1 92 ? -1.503 -8.879 -13.236 1.00 95.81 92 SER A C 1
ATOM 756 O O . SER A 1 92 ? -1.405 -9.571 -14.248 1.00 95.81 92 SER A O 1
ATOM 758 N N . LEU A 1 93 ? -0.439 -8.569 -12.486 1.00 96.25 93 LEU A N 1
ATOM 759 C CA . LEU A 1 93 ? 0.928 -8.962 -12.810 1.00 96.25 93 LEU A CA 1
ATOM 760 C C . LEU A 1 93 ? 1.306 -10.289 -12.147 1.00 96.25 93 LEU A C 1
ATOM 762 O O . LEU A 1 93 ? 0.839 -10.636 -11.063 1.00 96.25 93 LEU A O 1
ATOM 766 N N . LYS A 1 94 ? 2.221 -11.020 -12.787 1.00 96.00 94 LYS A N 1
ATOM 767 C CA . LYS A 1 94 ? 2.811 -12.235 -12.220 1.00 96.00 94 LYS A CA 1
ATOM 768 C C . LYS A 1 94 ? 3.967 -11.883 -11.282 1.00 96.00 94 LYS A C 1
ATOM 770 O O . LYS A 1 94 ? 4.909 -11.217 -11.702 1.00 96.00 94 LYS A O 1
ATOM 775 N N . TRP A 1 95 ? 3.905 -12.391 -10.056 1.00 95.56 95 TRP A N 1
ATOM 776 C CA . TRP A 1 95 ? 4.943 -12.256 -9.033 1.00 95.56 95 TRP A CA 1
ATOM 777 C C . TRP A 1 95 ? 5.858 -13.486 -8.986 1.00 95.56 95 TRP A C 1
ATOM 779 O O . TRP A 1 95 ? 5.416 -14.596 -9.295 1.00 95.56 95 TRP A O 1
ATOM 789 N N . TYR A 1 96 ? 7.113 -13.302 -8.571 1.00 94.75 96 TYR A N 1
ATOM 790 C CA . TYR A 1 96 ? 8.148 -14.348 -8.584 1.00 94.75 96 TYR A CA 1
ATOM 791 C C . TYR A 1 96 ? 8.845 -14.556 -7.233 1.00 94.75 96 TYR A C 1
ATOM 793 O O . TYR A 1 96 ? 9.629 -15.490 -7.075 1.00 94.75 96 TYR A O 1
ATOM 801 N N . SER A 1 97 ? 8.558 -13.714 -6.245 1.00 93.44 97 SER A N 1
ATOM 802 C CA . SER A 1 97 ? 9.200 -13.693 -4.936 1.00 93.44 97 SER A CA 1
ATOM 803 C C . SER A 1 97 ? 8.182 -13.747 -3.796 1.00 93.44 97 SER A C 1
ATOM 805 O O . SER A 1 97 ? 6.974 -13.555 -3.968 1.00 93.44 97 SER A O 1
ATOM 807 N N . ARG A 1 98 ? 8.697 -13.921 -2.574 1.00 88.81 98 ARG A N 1
ATOM 808 C CA . ARG A 1 98 ? 7.905 -13.844 -1.335 1.00 88.81 98 ARG A CA 1
ATOM 809 C C . ARG A 1 98 ? 7.291 -12.461 -1.090 1.00 88.81 98 ARG A C 1
ATOM 811 O O . ARG A 1 98 ? 6.381 -12.357 -0.270 1.00 88.81 98 ARG A O 1
ATOM 818 N N . LYS A 1 99 ? 7.715 -11.418 -1.821 1.00 93.06 99 LYS A N 1
ATOM 819 C CA . LYS A 1 99 ? 7.107 -10.085 -1.721 1.00 93.06 99 LYS A CA 1
ATOM 820 C C . LYS A 1 99 ? 5.641 -10.081 -2.155 1.00 93.06 99 LYS A C 1
ATOM 822 O O . LYS A 1 99 ? 4.880 -9.251 -1.667 1.00 93.06 99 LYS A O 1
ATOM 827 N N . ASN A 1 100 ? 5.206 -11.047 -2.971 1.00 92.88 100 ASN A N 1
ATOM 828 C CA . ASN A 1 100 ? 3.779 -11.231 -3.235 1.00 92.88 100 ASN A CA 1
ATOM 829 C C . ASN A 1 100 ? 2.995 -11.454 -1.937 1.00 92.88 100 ASN A C 1
ATOM 831 O O . ASN A 1 100 ? 1.940 -10.869 -1.740 1.00 92.88 100 ASN A O 1
ATOM 835 N N . THR A 1 101 ? 3.521 -12.246 -1.003 1.00 88.44 101 THR A N 1
ATOM 836 C CA . THR A 1 101 ? 2.832 -12.473 0.267 1.00 88.44 101 THR A CA 1
ATOM 837 C C . THR A 1 101 ? 2.755 -11.192 1.102 1.00 88.44 101 THR A C 1
ATOM 839 O O . THR A 1 101 ? 1.752 -10.973 1.773 1.00 88.44 101 THR A O 1
ATOM 842 N N . ASP A 1 102 ? 3.768 -10.318 1.052 1.00 91.69 102 ASP A N 1
ATOM 843 C CA . ASP A 1 102 ? 3.708 -8.995 1.697 1.00 91.69 102 ASP A CA 1
ATOM 844 C C . ASP A 1 102 ? 2.651 -8.105 1.040 1.00 91.69 102 ASP A C 1
ATOM 846 O O . ASP A 1 102 ? 1.891 -7.430 1.734 1.00 91.69 102 ASP A O 1
ATOM 850 N N . PHE A 1 103 ? 2.566 -8.144 -0.290 1.00 94.56 103 PHE A N 1
ATOM 851 C CA . PHE A 1 103 ? 1.557 -7.430 -1.062 1.00 94.56 103 PHE A CA 1
ATOM 852 C C . PHE A 1 103 ? 0.133 -7.893 -0.717 1.00 94.56 103 PHE A C 1
ATOM 854 O O . PHE A 1 103 ? -0.723 -7.053 -0.451 1.00 94.56 103 PHE A O 1
ATOM 861 N N . GLN A 1 104 ? -0.115 -9.205 -0.631 1.00 89.69 104 GLN A N 1
ATOM 862 C CA . GLN A 1 104 ? -1.430 -9.746 -0.261 1.00 89.69 104 GLN A CA 1
ATOM 863 C C . GLN A 1 104 ? -1.835 -9.357 1.167 1.00 89.69 104 GLN A C 1
ATOM 865 O O . GLN A 1 104 ? -2.944 -8.874 1.392 1.00 89.69 104 GLN A O 1
ATOM 870 N N . LEU A 1 105 ? -0.925 -9.495 2.136 1.00 88.94 105 LEU A N 1
ATOM 871 C CA . LEU A 1 105 ? -1.161 -9.052 3.515 1.00 88.94 105 LEU A CA 1
ATOM 872 C C . LEU A 1 105 ? -1.450 -7.545 3.584 1.00 88.94 105 LEU A C 1
ATOM 874 O O . LEU A 1 105 ? -2.330 -7.096 4.318 1.00 88.94 105 LEU A O 1
ATOM 878 N N . TRP A 1 106 ? -0.742 -6.754 2.780 1.00 94.12 106 TRP A N 1
ATOM 879 C CA . TRP A 1 106 ? -0.978 -5.322 2.685 1.00 94.12 106 TRP A CA 1
ATOM 880 C C . TRP A 1 106 ? -2.353 -4.988 2.093 1.00 94.12 106 TRP A C 1
ATOM 882 O O . TRP A 1 106 ? -3.026 -4.111 2.631 1.00 94.12 106 TRP A O 1
ATOM 892 N N . ILE A 1 107 ? -2.824 -5.711 1.068 1.00 90.56 107 ILE A N 1
ATOM 893 C CA . ILE A 1 107 ? -4.201 -5.574 0.558 1.00 90.56 107 ILE A CA 1
ATOM 894 C C . ILE A 1 107 ? -5.215 -5.799 1.688 1.00 90.56 107 ILE A C 1
ATOM 896 O O . ILE A 1 107 ? -6.114 -4.974 1.859 1.00 90.56 107 ILE A O 1
ATOM 900 N N . ARG A 1 108 ? -5.030 -6.828 2.529 1.00 86.56 108 ARG A N 1
ATOM 901 C CA . ARG A 1 108 ? -5.920 -7.082 3.678 1.00 86.56 108 ARG A CA 1
ATOM 902 C C . ARG A 1 108 ? -5.952 -5.915 4.665 1.00 86.56 108 ARG A C 1
ATOM 904 O O . ARG A 1 108 ? -7.025 -5.516 5.113 1.00 86.56 108 ARG A O 1
ATOM 911 N N . LEU A 1 109 ? -4.807 -5.291 4.949 1.00 88.88 109 LEU A N 1
ATOM 912 C CA . LEU A 1 109 ? -4.762 -4.073 5.772 1.00 88.88 109 LEU A CA 1
ATOM 913 C C . LEU A 1 109 ? -5.561 -2.916 5.152 1.00 88.88 109 LEU A C 1
ATOM 915 O O . LEU A 1 109 ? -6.208 -2.155 5.878 1.00 88.88 109 LEU A O 1
ATOM 919 N N . LEU A 1 110 ? -5.542 -2.773 3.822 1.00 88.75 110 LEU A N 1
ATOM 920 C CA . LEU A 1 110 ? -6.385 -1.794 3.135 1.00 88.75 110 LEU A CA 1
ATOM 921 C C . LEU A 1 110 ? -7.869 -2.137 3.240 1.00 88.75 110 LEU A C 1
ATOM 923 O O . LEU A 1 110 ? -8.663 -1.236 3.492 1.00 88.75 110 LEU A O 1
ATOM 927 N N . GLU A 1 111 ? -8.259 -3.396 3.079 1.00 82.19 111 GLU A N 1
ATOM 928 C CA . GLU A 1 111 ? -9.654 -3.835 3.210 1.00 82.19 111 GLU A CA 1
ATOM 929 C C . GLU A 1 111 ? -10.200 -3.549 4.612 1.00 82.19 111 GLU A C 1
ATOM 931 O O . GLU A 1 111 ? -11.233 -2.894 4.753 1.00 82.19 111 GLU A O 1
ATOM 936 N N . ILE A 1 112 ? -9.457 -3.916 5.659 1.00 80.56 112 ILE A N 1
ATOM 937 C CA . ILE A 1 112 ? -9.809 -3.605 7.055 1.00 80.56 112 ILE A CA 1
ATOM 938 C C . ILE A 1 112 ? -9.990 -2.093 7.237 1.00 80.56 112 ILE A C 1
ATOM 940 O O . ILE A 1 112 ? -10.968 -1.631 7.828 1.00 80.56 112 ILE A O 1
ATOM 944 N N . LYS A 1 113 ? -9.062 -1.296 6.694 1.00 83.31 113 LYS A N 1
ATOM 945 C CA . LYS A 1 113 ? -9.105 0.160 6.839 1.00 83.31 113 LYS A CA 1
ATOM 946 C C . LYS A 1 113 ? -10.260 0.804 6.073 1.00 83.31 113 LYS A C 1
ATOM 948 O O . LYS A 1 113 ? -10.795 1.828 6.495 1.00 83.31 113 LYS A O 1
ATOM 953 N N . THR A 1 114 ? -10.601 0.252 4.918 1.00 76.81 114 THR A N 1
ATOM 954 C CA . THR A 1 114 ? -11.595 0.825 4.005 1.00 76.81 114 THR A CA 1
ATOM 955 C C . THR A 1 114 ? -13.017 0.426 4.360 1.00 76.81 114 THR A C 1
ATOM 957 O O . THR A 1 114 ? -13.932 1.219 4.156 1.00 76.81 114 THR A O 1
ATOM 960 N N . THR A 1 115 ? -13.186 -0.735 4.986 1.00 74.25 115 THR A N 1
ATOM 961 C CA . THR A 1 115 ? -14.434 -1.152 5.635 1.00 74.25 115 THR A CA 1
ATOM 962 C C . THR A 1 115 ? -14.646 -0.464 6.988 1.00 74.25 115 THR A C 1
ATOM 964 O O . THR A 1 115 ? -15.770 -0.371 7.466 1.00 74.25 115 THR A O 1
ATOM 967 N N . GLY A 1 116 ? -13.597 0.073 7.618 1.00 74.44 116 GLY A N 1
ATOM 968 C CA . GLY A 1 116 ? -13.688 0.630 8.971 1.00 74.44 116 GLY A CA 1
ATOM 969 C C . GLY A 1 116 ? -13.705 -0.445 10.059 1.00 74.44 116 GLY A C 1
ATOM 970 O O . GLY A 1 116 ? -14.050 -0.153 11.206 1.00 74.44 116 GLY A O 1
ATOM 971 N N . TYR A 1 117 ? -13.333 -1.678 9.711 1.00 76.50 117 TYR A N 1
ATOM 972 C CA . TYR A 1 117 ? -13.188 -2.788 10.648 1.00 76.50 117 TYR A CA 1
ATOM 973 C C . TYR A 1 117 ? -12.084 -2.515 11.685 1.00 76.50 117 TYR A C 1
ATOM 975 O O . TYR A 1 117 ? -12.108 -3.054 12.786 1.00 76.50 117 TYR A O 1
ATOM 983 N N . ASP A 1 118 ? -11.170 -1.582 11.394 1.00 79.81 118 ASP A N 1
ATOM 984 C CA . ASP A 1 118 ? -10.172 -1.071 12.340 1.00 79.81 118 ASP A CA 1
ATOM 985 C C . ASP A 1 118 ? -10.752 -0.284 13.530 1.00 79.81 118 ASP A C 1
ATOM 987 O O . ASP A 1 118 ? -10.004 0.087 14.431 1.00 79.81 118 ASP A O 1
ATOM 991 N N . ASN A 1 119 ? -12.064 -0.021 13.560 1.00 76.06 119 ASN A N 1
ATOM 992 C CA . ASN A 1 119 ? -12.724 0.650 14.685 1.00 76.06 119 ASN A CA 1
ATOM 993 C C . ASN A 1 119 ? -13.184 -0.310 15.796 1.00 76.06 119 ASN A C 1
ATOM 995 O O . ASN A 1 119 ? -13.699 0.155 16.812 1.00 76.06 119 ASN A O 1
ATOM 999 N N . ILE A 1 120 ? -13.023 -1.625 15.617 1.00 71.06 120 ILE A N 1
ATOM 1000 C CA . ILE A 1 120 ? -13.344 -2.630 16.637 1.00 71.06 120 ILE A CA 1
ATOM 1001 C C . ILE A 1 120 ? -12.097 -3.410 17.055 1.00 71.06 120 ILE A C 1
ATOM 1003 O O . ILE A 1 120 ? -11.150 -3.560 16.284 1.00 71.06 120 ILE A O 1
ATOM 1007 N N . GLU A 1 121 ? -12.116 -3.951 18.273 1.00 74.19 121 GLU A N 1
ATOM 1008 C CA . GLU A 1 121 ? -10.990 -4.687 18.860 1.00 74.19 121 GLU A CA 1
ATOM 1009 C C . GLU A 1 121 ? -10.521 -5.850 17.975 1.00 74.19 121 GLU A C 1
ATOM 1011 O O . GLU A 1 121 ? -9.332 -5.964 17.685 1.00 74.19 121 GLU A O 1
ATOM 1016 N N . LYS A 1 122 ? -11.459 -6.653 17.450 1.00 74.38 122 LYS A N 1
ATOM 1017 C CA . LYS A 1 122 ? -11.146 -7.775 16.548 1.00 74.38 122 LYS A CA 1
ATOM 1018 C C . LYS A 1 122 ? -10.365 -7.315 15.306 1.00 74.38 122 LYS A C 1
ATOM 1020 O O . LYS A 1 122 ? -9.429 -7.990 14.890 1.00 74.38 122 LYS A O 1
ATOM 1025 N N . GLY A 1 123 ? -10.705 -6.159 14.732 1.00 77.62 123 GLY A N 1
ATOM 1026 C CA . GLY A 1 123 ? -9.993 -5.606 13.578 1.00 77.62 123 GLY A CA 1
ATOM 1027 C C . GLY A 1 123 ? -8.635 -5.000 13.925 1.00 77.62 123 GLY A C 1
ATOM 1028 O O . GLY A 1 123 ? -7.697 -5.129 13.140 1.00 77.62 123 GLY A O 1
ATOM 1029 N N . LEU A 1 124 ? -8.494 -4.393 15.107 1.00 82.31 124 LEU A N 1
ATOM 1030 C CA . LEU A 1 124 ? -7.203 -3.903 15.601 1.00 82.31 124 LEU A CA 1
ATOM 1031 C C . LEU A 1 124 ? -6.224 -5.045 15.883 1.00 82.31 124 LEU A C 1
ATOM 1033 O O . LEU A 1 124 ? -5.064 -4.957 15.478 1.00 82.31 124 LEU A O 1
ATOM 1037 N N . ASN A 1 125 ? -6.693 -6.119 16.521 1.00 81.19 125 ASN A N 1
ATOM 1038 C CA . ASN A 1 125 ? -5.890 -7.319 16.756 1.00 81.19 125 ASN A CA 1
ATOM 1039 C C . ASN A 1 125 ? -5.410 -7.898 15.426 1.00 81.19 125 ASN A C 1
ATOM 1041 O O . ASN A 1 125 ? -4.216 -8.101 15.240 1.00 81.19 125 ASN A O 1
ATOM 1045 N N . TYR A 1 126 ? -6.305 -7.987 14.443 1.00 82.19 126 TYR A N 1
ATOM 1046 C CA . TYR A 1 126 ? -5.946 -8.501 13.129 1.00 82.19 126 TYR A CA 1
ATOM 1047 C C . TYR A 1 126 ? -4.926 -7.628 12.376 1.00 82.19 126 TYR A C 1
ATOM 1049 O O . TYR A 1 126 ? -3.998 -8.141 11.751 1.00 82.19 126 TYR A O 1
ATOM 1057 N N . ILE A 1 127 ? -5.025 -6.296 12.477 1.00 86.69 127 ILE A N 1
ATOM 1058 C CA . ILE A 1 127 ? -3.982 -5.394 11.958 1.00 86.69 127 ILE A CA 1
ATOM 1059 C C . ILE A 1 127 ? -2.630 -5.688 12.616 1.00 86.69 127 ILE A C 1
ATOM 1061 O O . ILE A 1 127 ? -1.602 -5.678 11.933 1.00 86.69 127 ILE A O 1
ATOM 1065 N N . ASN A 1 128 ? -2.611 -5.908 13.932 1.00 86.50 128 ASN A N 1
ATOM 1066 C CA . ASN A 1 128 ? -1.379 -6.193 14.662 1.00 86.50 128 ASN A CA 1
ATOM 1067 C C . ASN A 1 128 ? -0.774 -7.535 14.238 1.00 86.50 128 ASN A C 1
ATOM 1069 O O . ASN A 1 128 ? 0.430 -7.579 13.983 1.00 86.50 128 ASN A O 1
ATOM 1073 N N . ASP A 1 129 ? -1.600 -8.566 14.064 1.00 83.69 129 ASP A N 1
ATOM 1074 C CA . ASP A 1 129 ? -1.172 -9.890 13.605 1.00 83.69 129 ASP A CA 1
ATOM 1075 C C . ASP A 1 129 ? -0.545 -9.818 12.208 1.00 83.69 129 ASP A C 1
ATOM 1077 O O . ASP A 1 129 ? 0.568 -10.300 11.991 1.00 83.69 129 ASP A O 1
ATOM 1081 N N . ILE A 1 130 ? -1.187 -9.115 11.267 1.00 87.06 130 ILE A N 1
ATOM 1082 C CA . ILE A 1 130 ? -0.628 -8.915 9.923 1.00 87.06 130 ILE 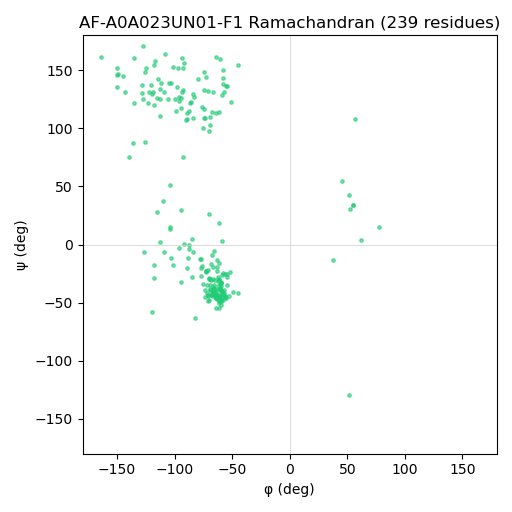A CA 1
ATOM 1083 C C . ILE A 1 130 ? 0.700 -8.143 9.985 1.00 87.06 130 ILE A C 1
ATOM 1085 O O . ILE A 1 130 ? 1.676 -8.494 9.318 1.00 87.06 130 ILE A O 1
ATOM 1089 N N . LYS A 1 131 ? 0.780 -7.077 10.790 1.00 88.06 131 LYS A N 1
ATOM 1090 C CA . LYS A 1 131 ? 2.021 -6.297 10.930 1.00 88.06 131 LYS A CA 1
ATOM 1091 C C . LYS A 1 131 ? 3.153 -7.113 11.554 1.00 88.06 131 LYS A C 1
ATOM 1093 O O . LYS A 1 131 ? 4.320 -6.854 11.245 1.00 88.06 131 LYS A O 1
ATOM 1098 N N . ALA A 1 132 ? 2.827 -8.070 12.419 1.00 84.75 132 ALA A N 1
ATOM 1099 C CA . ALA A 1 132 ? 3.789 -8.979 13.024 1.00 84.75 132 ALA A CA 1
ATOM 1100 C C . ALA A 1 132 ? 4.315 -10.026 12.030 1.00 84.75 132 ALA A C 1
ATOM 1102 O O . ALA A 1 132 ? 5.423 -10.506 12.220 1.00 84.75 132 ALA A O 1
ATOM 1103 N N . THR A 1 133 ? 3.588 -10.326 10.950 1.00 83.88 133 THR A N 1
ATOM 1104 C CA . THR A 1 133 ? 3.966 -11.353 9.961 1.00 83.88 133 THR A CA 1
ATOM 1105 C C . THR A 1 133 ? 4.412 -10.802 8.603 1.00 83.88 133 THR A C 1
ATOM 1107 O O . THR A 1 133 ? 4.887 -11.564 7.761 1.00 83.88 133 THR A O 1
ATOM 1110 N N . MET A 1 134 ? 4.302 -9.490 8.363 1.00 86.62 134 MET A N 1
ATOM 1111 C CA . MET A 1 134 ? 4.708 -8.857 7.100 1.00 86.62 134 MET A CA 1
ATOM 1112 C C . MET A 1 134 ? 6.149 -8.305 7.100 1.00 86.62 134 MET A C 1
ATOM 1114 O O . MET A 1 134 ? 6.748 -7.992 8.135 1.00 86.62 134 MET A O 1
ATOM 1118 N N . ASN A 1 135 ? 6.682 -8.093 5.899 1.00 87.62 135 ASN A N 1
ATOM 1119 C CA . ASN A 1 135 ? 7.995 -7.537 5.588 1.00 87.62 135 ASN A CA 1
ATOM 1120 C C . ASN A 1 135 ? 9.118 -8.253 6.352 1.00 87.62 135 ASN A C 1
ATOM 1122 O O . ASN A 1 135 ? 9.209 -9.476 6.345 1.00 87.62 135 ASN A O 1
ATOM 1126 N N . ARG A 1 136 ? 9.993 -7.496 7.030 1.00 85.50 136 ARG A N 1
ATOM 1127 C CA . ARG A 1 136 ? 11.109 -8.056 7.799 1.00 85.50 136 ARG A CA 1
ATOM 1128 C C . ARG A 1 136 ? 10.648 -8.996 8.914 1.00 85.50 136 ARG A C 1
ATOM 1130 O O . ARG A 1 136 ? 11.369 -9.933 9.218 1.00 85.50 136 ARG A O 1
ATOM 1137 N N . ASN A 1 137 ? 9.479 -8.751 9.514 1.00 82.50 137 ASN A N 1
ATOM 1138 C CA . ASN A 1 137 ? 9.033 -9.507 10.683 1.00 82.50 137 ASN A CA 1
ATOM 1139 C C . ASN A 1 137 ? 8.709 -10.956 10.307 1.00 82.50 137 ASN A C 1
ATOM 1141 O O . ASN A 1 137 ? 9.023 -11.855 11.074 1.00 82.50 137 ASN A O 1
ATOM 1145 N N . ARG A 1 138 ? 8.259 -11.182 9.067 1.00 81.19 138 ARG A N 1
ATOM 1146 C CA . ARG A 1 138 ? 8.077 -12.501 8.450 1.00 81.19 138 ARG A CA 1
ATOM 1147 C C . ARG A 1 138 ? 9.248 -13.459 8.685 1.00 81.19 138 ARG A C 1
ATOM 1149 O O . ARG A 1 138 ? 9.034 -14.631 8.930 1.00 81.19 138 ARG A O 1
ATOM 1156 N N . TYR A 1 139 ? 10.488 -12.982 8.595 1.00 71.69 139 TYR A N 1
ATOM 1157 C CA . TYR A 1 139 ? 11.671 -13.847 8.715 1.00 71.69 139 TYR A CA 1
ATOM 1158 C C . TYR A 1 139 ? 12.003 -14.231 10.160 1.00 71.69 139 TYR A C 1
ATOM 1160 O O . TYR A 1 139 ? 12.827 -15.110 10.388 1.00 71.69 139 TYR A O 1
ATOM 1168 N N . PHE A 1 140 ? 11.380 -13.559 11.127 1.00 69.88 140 PHE A N 1
ATOM 1169 C CA . PHE A 1 140 ? 11.584 -13.774 12.558 1.00 69.88 140 PHE A CA 1
ATOM 1170 C C . PHE A 1 140 ? 10.340 -14.358 13.234 1.00 69.88 140 PHE A C 1
ATOM 1172 O O . PHE A 1 140 ? 10.328 -14.544 14.450 1.00 69.88 140 PHE A O 1
ATOM 1179 N N . THR A 1 141 ? 9.290 -14.637 12.463 1.00 63.84 141 THR A N 1
ATOM 1180 C CA . THR A 1 141 ? 8.055 -15.248 12.942 1.00 63.84 141 THR A CA 1
ATOM 1181 C C . THR A 1 141 ? 8.015 -16.709 12.515 1.00 63.84 141 THR A C 1
ATOM 1183 O O . THR A 1 141 ? 8.401 -17.044 11.401 1.00 63.84 141 THR A O 1
ATOM 1186 N N . ASN A 1 142 ? 7.562 -17.588 13.409 1.00 68.69 142 ASN A N 1
ATOM 1187 C CA . ASN A 1 142 ? 7.399 -19.011 13.118 1.00 68.69 142 ASN A CA 1
ATOM 1188 C C . ASN A 1 142 ? 6.469 -19.204 11.901 1.00 68.69 142 ASN A C 1
ATOM 1190 O O . ASN A 1 142 ? 5.378 -18.632 11.870 1.00 68.69 142 ASN A O 1
ATOM 1194 N N . ASP A 1 143 ? 6.879 -20.030 10.932 1.00 63.94 143 ASP A N 1
ATOM 1195 C CA . ASP A 1 143 ? 6.116 -20.335 9.713 1.00 63.94 143 ASP A CA 1
ATOM 1196 C C . ASP A 1 143 ? 4.697 -20.853 10.007 1.00 63.94 143 ASP A C 1
ATOM 1198 O O . ASP A 1 143 ? 3.788 -20.616 9.214 1.00 63.94 143 ASP A O 1
ATOM 1202 N N . GLN A 1 144 ? 4.469 -21.496 11.159 1.00 61.75 144 GLN A N 1
ATOM 1203 C CA . GLN A 1 144 ? 3.124 -21.888 11.599 1.00 61.75 144 GLN A CA 1
ATOM 1204 C C . GLN A 1 144 ? 2.235 -20.682 11.923 1.00 61.75 144 GLN A C 1
ATOM 1206 O O . GLN A 1 144 ? 1.088 -20.655 11.501 1.00 61.75 144 GLN A O 1
ATOM 1211 N N . ILE A 1 145 ? 2.772 -19.653 12.586 1.00 62.88 145 ILE A N 1
ATOM 1212 C CA . ILE A 1 145 ? 2.044 -18.412 12.903 1.00 62.88 145 ILE A CA 1
ATOM 1213 C C . ILE A 1 145 ? 1.773 -17.623 11.618 1.00 62.88 145 ILE A C 1
ATOM 1215 O O . ILE A 1 145 ? 0.699 -17.058 11.439 1.00 62.88 145 ILE A O 1
ATOM 1219 N N . ILE A 1 146 ? 2.728 -17.615 10.683 1.00 59.31 146 ILE A N 1
ATOM 1220 C CA . ILE A 1 146 ? 2.524 -17.022 9.356 1.00 59.31 146 ILE A CA 1
ATOM 1221 C C . ILE A 1 146 ? 1.414 -17.775 8.627 1.00 59.31 146 ILE A C 1
ATOM 1223 O O . ILE A 1 146 ? 0.499 -17.138 8.123 1.00 59.31 146 ILE A O 1
ATOM 1227 N N . GLY A 1 147 ? 1.464 -19.110 8.629 1.00 57.44 147 GLY A N 1
ATOM 1228 C CA . GLY A 1 147 ? 0.432 -19.979 8.078 1.00 57.44 147 GLY A CA 1
ATOM 1229 C C . GLY A 1 147 ? -0.930 -19.779 8.738 1.00 57.44 147 GLY A C 1
ATOM 1230 O O . GLY A 1 147 ? -1.936 -19.821 8.049 1.00 57.44 147 GLY A O 1
ATOM 1231 N N . GLU A 1 148 ? -0.996 -19.498 10.035 1.00 59.75 148 GLU A N 1
ATOM 1232 C CA . GLU A 1 148 ? -2.248 -19.197 10.728 1.00 59.75 148 GLU A CA 1
ATOM 1233 C C . GLU A 1 148 ? -2.806 -17.821 10.350 1.00 59.75 148 GLU A C 1
ATOM 1235 O O . GLU A 1 148 ? -3.993 -17.703 10.067 1.00 59.75 148 GLU A O 1
ATOM 1240 N N . VAL A 1 149 ? -1.957 -16.800 10.234 1.00 61.53 149 VAL A N 1
ATOM 1241 C CA . VAL A 1 149 ? -2.360 -15.456 9.780 1.00 61.53 149 VAL A CA 1
ATOM 1242 C C . VAL A 1 149 ? -2.655 -15.417 8.273 1.00 61.53 149 VAL A C 1
ATOM 1244 O O . VAL A 1 149 ? -3.390 -14.548 7.808 1.00 61.53 149 VAL A O 1
ATOM 1247 N N . THR A 1 150 ? -2.106 -16.331 7.467 1.00 57.28 150 THR A N 1
ATOM 1248 C CA . THR A 1 150 ? -2.405 -16.411 6.025 1.00 57.28 150 THR A CA 1
ATOM 1249 C C . THR A 1 150 ? -3.522 -17.401 5.688 1.00 57.28 150 THR A C 1
ATOM 1251 O O . THR A 1 150 ? -4.251 -17.147 4.733 1.00 57.28 150 THR A O 1
ATOM 1254 N N . ASN A 1 151 ? -3.676 -18.495 6.447 1.00 51.19 151 ASN A N 1
ATOM 1255 C CA . ASN A 1 151 ? -4.599 -19.606 6.157 1.00 51.19 151 ASN A CA 1
ATOM 1256 C C . ASN A 1 151 ? -5.692 -19.821 7.227 1.00 51.19 151 ASN A C 1
ATOM 1258 O O . ASN A 1 151 ? -6.771 -20.276 6.864 1.00 51.19 151 ASN A O 1
ATOM 1262 N N . ASN A 1 152 ? -5.459 -19.496 8.509 1.00 42.72 152 ASN A N 1
ATOM 1263 C CA . ASN A 1 152 ? -6.415 -19.677 9.625 1.00 42.72 152 ASN A CA 1
ATOM 1264 C C . ASN A 1 152 ? -6.967 -18.352 10.174 1.00 42.72 152 ASN A C 1
ATOM 1266 O O . ASN A 1 152 ? -7.211 -18.217 11.378 1.00 42.72 152 ASN A O 1
ATOM 1270 N N . ASN A 1 153 ? -7.222 -17.358 9.325 1.00 45.94 153 ASN A N 1
ATOM 1271 C CA . ASN A 1 153 ? -7.936 -16.189 9.817 1.00 45.94 153 ASN A CA 1
ATOM 1272 C C . ASN A 1 153 ? -9.347 -16.597 10.246 1.00 45.94 153 ASN A C 1
ATOM 1274 O O . ASN A 1 153 ? -10.225 -16.830 9.420 1.00 45.94 153 ASN A O 1
ATOM 1278 N N . ASN A 1 154 ? -9.601 -16.514 11.553 1.00 43.94 154 ASN A N 1
ATOM 1279 C CA . ASN A 1 154 ? -10.926 -16.369 12.175 1.00 43.94 154 ASN A CA 1
ATOM 1280 C C . ASN A 1 154 ? -11.648 -15.057 11.756 1.00 43.94 154 ASN A C 1
ATOM 1282 O O . ASN A 1 154 ? -12.547 -14.558 12.443 1.00 43.94 154 ASN A O 1
ATOM 1286 N N . ILE A 1 155 ? -11.193 -14.466 10.651 1.00 50.38 155 ILE A N 1
ATOM 1287 C CA . ILE A 1 155 ? -11.816 -13.454 9.820 1.00 50.38 155 ILE A CA 1
ATOM 1288 C C . ILE A 1 155 ? -11.795 -14.063 8.420 1.00 50.38 155 ILE A C 1
ATOM 1290 O O . ILE A 1 155 ? -10.833 -13.929 7.665 1.00 50.38 155 ILE A O 1
ATOM 1294 N N . THR A 1 156 ? -12.843 -14.808 8.117 1.00 56.41 156 THR A N 1
ATOM 1295 C CA . THR A 1 156 ? -13.106 -15.289 6.763 1.00 56.41 156 THR A CA 1
ATOM 1296 C C . THR A 1 156 ? -13.367 -14.083 5.851 1.00 56.41 156 THR A C 1
ATOM 1298 O O . THR A 1 156 ? -13.729 -13.005 6.328 1.00 56.41 156 THR A O 1
ATOM 1301 N N . ASP A 1 157 ? -13.262 -14.234 4.527 1.00 57.25 157 ASP A N 1
ATOM 1302 C CA . ASP A 1 157 ? -13.795 -13.216 3.602 1.00 57.25 157 ASP A CA 1
ATOM 1303 C C . ASP A 1 157 ? -15.275 -12.890 3.930 1.00 57.25 157 ASP A C 1
ATOM 1305 O O . ASP A 1 157 ? -15.743 -11.775 3.692 1.00 57.25 157 ASP A O 1
ATOM 1309 N N . GLN A 1 158 ? -15.986 -13.822 4.583 1.00 54.56 158 GLN A N 1
ATOM 1310 C CA . GLN A 1 158 ? -17.302 -13.627 5.193 1.00 54.56 158 GLN A CA 1
ATOM 1311 C C . GLN A 1 158 ? -17.308 -12.571 6.315 1.00 54.56 158 GLN A C 1
ATOM 1313 O O . GLN A 1 158 ? -18.203 -11.739 6.354 1.00 54.56 158 GLN A O 1
ATOM 1318 N N . ASP A 1 159 ? -16.339 -12.564 7.235 1.00 58.03 159 ASP A N 1
ATOM 1319 C CA . ASP A 1 159 ? -16.278 -11.599 8.343 1.00 58.03 159 ASP A CA 1
ATOM 1320 C C . ASP A 1 159 ? -16.056 -10.161 7.841 1.00 58.03 159 ASP A C 1
ATOM 1322 O O . ASP A 1 159 ? -16.701 -9.232 8.329 1.00 58.03 159 ASP A O 1
ATOM 1326 N N . ILE A 1 160 ? -15.186 -9.971 6.839 1.00 57.41 160 ILE A N 1
ATOM 1327 C CA . ILE A 1 160 ? -14.946 -8.654 6.219 1.00 57.41 160 ILE A CA 1
ATOM 1328 C C . ILE A 1 160 ? -16.157 -8.224 5.384 1.00 57.41 160 ILE A C 1
ATOM 1330 O O . ILE A 1 160 ? -16.582 -7.074 5.473 1.00 57.41 160 ILE A O 1
ATOM 1334 N N . SER A 1 161 ? -16.738 -9.132 4.593 1.00 58.41 161 SER A N 1
ATOM 1335 C CA . SER A 1 161 ? -17.903 -8.822 3.748 1.00 58.41 161 SER A CA 1
ATOM 1336 C C . SER A 1 161 ? -19.187 -8.579 4.545 1.00 58.41 161 SER A C 1
ATOM 1338 O O . SER A 1 161 ? -20.012 -7.762 4.134 1.00 58.41 161 SER A O 1
ATOM 1340 N N . ASN A 1 162 ? -19.339 -9.214 5.710 1.00 58.88 162 ASN A N 1
ATOM 1341 C CA . ASN A 1 162 ? -20.446 -8.967 6.634 1.00 58.88 162 ASN A CA 1
ATOM 1342 C C . ASN A 1 162 ? -20.278 -7.660 7.418 1.00 58.88 162 ASN A C 1
ATOM 1344 O O . ASN A 1 162 ? -21.259 -7.136 7.959 1.00 58.88 162 ASN A O 1
ATOM 1348 N N . PHE A 1 163 ? -19.063 -7.109 7.495 1.00 57.38 163 PHE A N 1
ATOM 1349 C CA . PHE A 1 163 ? -18.856 -5.819 8.128 1.00 57.38 163 PHE A CA 1
ATOM 1350 C C . PHE A 1 163 ? -19.339 -4.704 7.206 1.00 57.38 163 PHE A C 1
ATOM 1352 O O . PHE A 1 163 ? -18.657 -4.293 6.268 1.00 57.38 163 PHE A O 1
ATOM 1359 N N . LYS A 1 164 ? -20.540 -4.192 7.489 1.00 56.78 164 LYS A N 1
ATOM 1360 C CA . LYS A 1 164 ? -21.107 -3.060 6.758 1.00 56.78 164 LYS A CA 1
ATOM 1361 C C . LYS A 1 164 ? -20.191 -1.843 6.935 1.00 56.78 164 LYS A C 1
ATOM 1363 O O . LYS A 1 164 ? -20.098 -1.331 8.055 1.00 56.78 164 LYS A O 1
ATOM 1368 N N . PRO A 1 165 ? -19.547 -1.348 5.862 1.00 60.31 165 PRO A N 1
ATOM 1369 C CA . PRO A 1 165 ? -18.636 -0.231 5.986 1.00 60.31 165 PRO A CA 1
ATOM 1370 C C . PRO A 1 165 ? -19.344 0.983 6.571 1.00 60.31 165 PRO A C 1
ATOM 1372 O O . PRO A 1 165 ? -20.461 1.304 6.156 1.00 60.31 165 PRO A O 1
ATOM 1375 N N . THR A 1 166 ? -18.697 1.700 7.493 1.00 53.81 166 THR A N 1
ATOM 1376 C CA . THR A 1 166 ? -19.267 2.952 8.028 1.00 53.81 166 THR A CA 1
ATOM 1377 C C . THR A 1 166 ? -19.504 3.969 6.902 1.00 53.81 166 THR A C 1
ATOM 1379 O O . THR A 1 166 ? -20.390 4.816 6.993 1.00 53.81 166 THR A O 1
ATOM 1382 N N . PHE A 1 167 ? -18.728 3.865 5.821 1.00 57.22 167 PHE A N 1
ATOM 1383 C CA . PHE A 1 167 ? -18.930 4.550 4.551 1.00 57.22 167 PHE A CA 1
ATOM 1384 C C . PHE A 1 167 ? -18.491 3.649 3.399 1.00 57.22 167 PHE A C 1
ATOM 1386 O O . PHE A 1 167 ? -17.497 2.935 3.509 1.00 57.22 167 PHE A O 1
ATOM 1393 N N . ALA A 1 168 ? -19.189 3.723 2.268 1.00 61.31 168 ALA A N 1
ATOM 1394 C CA . ALA A 1 168 ? -18.706 3.111 1.039 1.00 61.31 168 ALA A CA 1
ATOM 1395 C C . ALA A 1 168 ? -17.505 3.907 0.517 1.00 61.31 168 ALA A C 1
ATOM 1397 O O . ALA A 1 168 ? -17.566 5.138 0.423 1.00 61.31 168 ALA A O 1
ATOM 1398 N N . LEU A 1 169 ? -16.422 3.217 0.155 1.00 68.25 169 LEU A N 1
ATOM 1399 C CA . LEU A 1 169 ? -15.387 3.830 -0.666 1.00 68.25 169 LEU A CA 1
ATOM 1400 C C . LEU A 1 169 ? -16.028 4.379 -1.944 1.00 68.25 169 LEU A C 1
ATOM 1402 O O . LEU A 1 169 ? -16.856 3.725 -2.578 1.00 68.25 169 LEU A O 1
ATOM 1406 N N . ASN A 1 170 ? -15.630 5.592 -2.314 1.00 68.94 170 ASN A N 1
ATOM 1407 C CA . ASN A 1 170 ? -16.075 6.229 -3.538 1.00 68.94 170 ASN A CA 1
ATOM 1408 C C . ASN A 1 170 ? -14.836 6.682 -4.315 1.00 68.94 170 ASN A C 1
ATOM 1410 O O . ASN A 1 170 ? -14.016 7.419 -3.761 1.00 68.94 170 ASN A O 1
ATOM 1414 N N . PRO A 1 171 ? -14.683 6.275 -5.583 1.00 70.81 171 PRO A N 1
ATOM 1415 C CA . PRO A 1 171 ? -13.516 6.646 -6.368 1.00 70.81 171 PRO A CA 1
ATOM 1416 C C . PRO A 1 171 ? -13.399 8.168 -6.566 1.00 70.81 171 PRO A C 1
ATOM 1418 O O . PRO A 1 171 ? -12.291 8.694 -6.581 1.00 70.81 171 PRO A O 1
ATOM 1421 N N . TYR A 1 172 ? -14.517 8.893 -6.597 1.00 73.12 172 TYR A N 1
ATOM 1422 C CA . TYR A 1 172 ? -14.580 10.342 -6.810 1.00 73.12 172 TYR A CA 1
ATOM 1423 C C . TYR A 1 172 ? -14.464 11.173 -5.523 1.00 73.12 172 TYR A C 1
ATOM 1425 O O . TYR A 1 172 ? -14.283 12.389 -5.592 1.00 73.12 172 TYR A O 1
ATOM 1433 N N . VAL A 1 173 ? -14.550 10.549 -4.341 1.00 69.50 173 VAL A N 1
ATOM 1434 C CA . VAL A 1 173 ? -14.456 11.249 -3.050 1.00 69.50 173 VAL A CA 1
ATOM 1435 C C . VAL A 1 173 ? -13.247 10.731 -2.271 1.00 69.50 173 VAL A C 1
ATOM 1437 O O . VAL A 1 173 ? -13.203 9.546 -1.939 1.00 69.50 173 VAL A O 1
ATOM 1440 N N . PRO A 1 174 ? -12.268 11.585 -1.915 1.00 75.31 174 PRO A N 1
ATOM 1441 C CA . PRO A 1 174 ? -11.102 11.141 -1.162 1.00 75.31 174 PRO A CA 1
ATOM 1442 C C . PRO A 1 174 ? -11.493 10.413 0.128 1.00 75.31 174 PRO A C 1
ATOM 1444 O O . PRO A 1 174 ? -12.313 10.911 0.899 1.00 75.31 174 PRO A O 1
ATOM 1447 N N . PHE A 1 175 ? -10.836 9.289 0.424 1.00 74.62 175 PHE A N 1
ATOM 1448 C CA . PHE A 1 175 ? -11.051 8.491 1.636 1.00 74.62 175 PHE A CA 1
ATOM 1449 C C . PHE A 1 175 ? -11.036 9.344 2.908 1.00 74.62 175 PHE A C 1
ATOM 1451 O O . PHE A 1 175 ? -11.882 9.192 3.780 1.00 74.62 175 PHE A O 1
ATOM 1458 N N . LYS A 1 176 ? -10.115 10.314 2.997 1.00 71.56 176 LYS A N 1
ATOM 1459 C CA . LYS A 1 176 ? -10.032 11.253 4.128 1.00 71.56 176 LYS A CA 1
ATOM 1460 C C . LYS A 1 176 ? -11.307 12.087 4.298 1.00 71.56 176 LYS A C 1
ATOM 1462 O O . LYS A 1 176 ? -11.644 12.435 5.424 1.00 71.56 176 LYS A O 1
ATOM 1467 N N . THR A 1 177 ? -11.978 12.441 3.207 1.00 71.06 177 THR A N 1
ATOM 1468 C CA . THR A 1 177 ? -13.238 13.192 3.226 1.00 71.06 177 THR A CA 1
ATOM 1469 C C . THR A 1 177 ? -14.383 12.299 3.691 1.00 71.06 177 THR A C 1
ATOM 1471 O O . THR A 1 177 ? -15.116 12.698 4.590 1.00 71.06 177 THR A O 1
ATOM 1474 N N . LEU A 1 178 ? -14.475 11.070 3.172 1.00 64.31 178 LEU A N 1
ATOM 1475 C CA . LEU A 1 178 ? -15.478 10.086 3.601 1.00 64.31 178 LEU A CA 1
ATOM 1476 C C . LEU A 1 178 ? -15.323 9.729 5.086 1.00 64.31 178 LEU A C 1
ATOM 1478 O O . LEU A 1 178 ? -16.270 9.847 5.855 1.00 64.31 178 LEU A O 1
ATOM 1482 N N . ALA A 1 179 ? -14.098 9.418 5.514 1.00 65.81 179 ALA A N 1
ATOM 1483 C CA . ALA A 1 179 ? -13.779 9.124 6.907 1.00 65.81 179 ALA A CA 1
ATOM 1484 C C . ALA A 1 179 ? -14.050 10.314 7.841 1.00 65.81 179 ALA A C 1
ATOM 1486 O O . ALA A 1 179 ? -14.382 10.131 9.007 1.00 65.81 179 ALA A O 1
ATOM 1487 N N . LYS A 1 180 ? -13.900 11.557 7.365 1.00 65.75 180 LYS A N 1
ATOM 1488 C CA . LYS A 1 180 ? -14.294 12.743 8.139 1.00 65.75 180 LYS A CA 1
ATOM 1489 C C . LYS A 1 180 ? -15.810 12.865 8.249 1.00 65.75 180 LYS A C 1
ATOM 1491 O O . LYS A 1 180 ? -16.290 13.155 9.336 1.00 65.75 180 LYS A O 1
ATOM 1496 N N . ALA A 1 181 ? -16.543 12.650 7.158 1.00 57.25 181 ALA A N 1
ATOM 1497 C CA . ALA A 1 181 ? -18.002 12.723 7.147 1.00 57.25 181 ALA A CA 1
ATOM 1498 C C . ALA A 1 181 ? -18.632 11.698 8.103 1.00 57.25 181 ALA A C 1
ATOM 1500 O O . ALA A 1 181 ? -19.574 12.021 8.819 1.00 57.25 181 ALA A O 1
ATOM 1501 N N . THR A 1 182 ? -18.064 10.495 8.199 1.00 57.47 182 THR A N 1
ATOM 1502 C CA . THR A 1 182 ? -18.522 9.503 9.180 1.00 57.47 182 THR A CA 1
ATOM 1503 C C . THR A 1 182 ? -18.118 9.835 10.602 1.00 57.47 182 THR A C 1
ATOM 1505 O O . THR A 1 182 ? -18.947 9.696 11.491 1.00 57.47 182 THR A O 1
ATOM 1508 N N . ASN A 1 183 ? -16.906 10.356 10.818 1.00 55.34 183 ASN A N 1
ATOM 1509 C CA . ASN A 1 183 ? -16.500 10.861 12.131 1.00 55.34 183 ASN A CA 1
ATOM 1510 C C . ASN A 1 183 ? -17.348 12.047 12.614 1.00 55.34 183 ASN A C 1
ATOM 1512 O O . ASN A 1 183 ? -17.479 12.234 13.816 1.00 55.34 183 ASN A O 1
ATOM 1516 N N . LEU A 1 184 ? -17.912 12.850 11.706 1.00 47.00 184 LEU A N 1
ATOM 1517 C CA . LEU A 1 184 ? -18.856 13.922 12.041 1.00 47.00 184 LEU A CA 1
ATOM 1518 C C . LEU A 1 184 ? -20.216 13.358 12.482 1.00 47.00 184 LEU A C 1
ATOM 1520 O O . LEU A 1 184 ? -20.818 13.893 13.406 1.00 47.00 184 LEU A O 1
ATOM 1524 N N . ASN A 1 185 ? -20.658 12.243 11.894 1.00 44.69 185 ASN A N 1
ATOM 1525 C CA . ASN A 1 185 ? -21.873 11.543 12.324 1.00 44.69 185 ASN A CA 1
ATOM 1526 C C . ASN A 1 185 ? -21.671 10.720 13.610 1.00 44.69 185 ASN A C 1
ATOM 1528 O O . ASN A 1 185 ? -22.620 10.539 14.366 1.00 44.69 185 ASN A O 1
ATOM 1532 N N . THR A 1 186 ? -20.450 10.250 13.895 1.00 44.09 186 THR A N 1
ATOM 1533 C CA . THR A 1 186 ? -20.100 9.577 15.162 1.00 44.09 186 THR A CA 1
ATOM 1534 C C . THR A 1 186 ? -19.567 10.532 16.232 1.00 44.09 186 THR A C 1
ATOM 1536 O O . THR A 1 186 ? -19.284 10.094 17.344 1.00 44.09 186 THR A O 1
ATOM 1539 N N . GLN A 1 187 ? -19.476 11.843 15.964 1.00 45.19 187 GLN A N 1
ATOM 1540 C CA . GLN A 1 187 ? -18.962 12.871 16.886 1.00 45.19 187 GLN A CA 1
ATOM 1541 C C . GLN A 1 187 ? -19.874 13.173 18.092 1.00 45.19 187 GLN A C 1
ATOM 1543 O O . GLN A 1 187 ? -19.797 14.240 18.694 1.00 45.19 187 GLN A O 1
ATOM 1548 N N . LEU A 1 188 ? -20.686 12.201 18.497 1.00 43.81 188 LEU A N 1
ATOM 1549 C CA . LEU A 1 188 ? -21.312 12.122 19.812 1.00 43.81 188 LEU A CA 1
ATOM 1550 C C . LEU A 1 188 ? -20.472 11.255 20.770 1.00 43.81 188 LEU A C 1
ATOM 1552 O O . LEU A 1 188 ? -21.019 10.623 21.668 1.00 43.81 188 LEU A O 1
ATOM 1556 N N . TYR A 1 189 ? -19.143 11.201 20.607 1.00 47.22 189 TYR A N 1
ATOM 1557 C CA . TYR A 1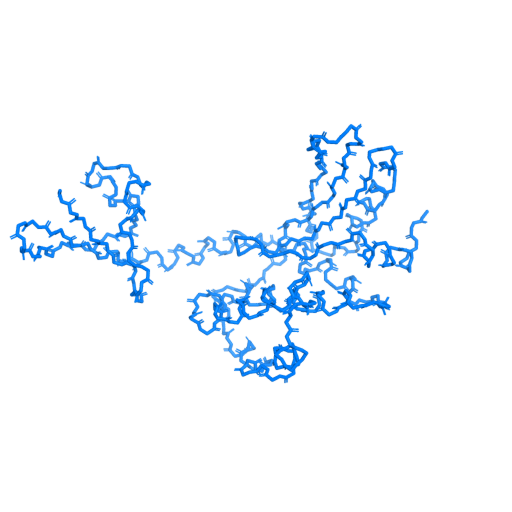 189 ? -18.277 10.625 21.638 1.00 47.22 189 TYR A CA 1
ATOM 1558 C C . TYR A 1 189 ? -18.249 11.560 22.844 1.00 47.22 189 TYR A C 1
ATOM 1560 O O . TYR A 1 189 ? -17.506 12.539 22.892 1.00 47.22 189 TYR A O 1
ATOM 1568 N N . SER A 1 190 ? -19.068 11.233 23.830 1.00 51.72 190 SER A N 1
ATOM 1569 C CA . SER A 1 190 ? -19.019 11.778 25.173 1.00 51.72 190 SER A CA 1
ATOM 1570 C C . SER A 1 190 ? -17.747 11.268 25.870 1.00 51.72 190 SER A C 1
ATOM 1572 O O . SER A 1 190 ? -17.663 10.114 26.282 1.00 51.72 190 SER A O 1
ATOM 1574 N N . VAL A 1 191 ? -16.720 12.114 25.979 1.00 53.88 191 VAL A N 1
ATOM 1575 C CA . VAL A 1 191 ? -15.521 11.846 26.790 1.00 53.88 191 VAL A CA 1
ATOM 1576 C C . VAL A 1 191 ? -15.895 12.027 28.257 1.00 53.88 191 VAL A C 1
ATOM 1578 O O . VAL A 1 191 ? -16.260 13.134 28.657 1.00 53.88 191 VAL A O 1
ATOM 1581 N N . TRP A 1 192 ? -15.808 10.956 29.046 1.00 54.56 192 TRP A N 1
ATOM 1582 C CA . TRP A 1 192 ? -16.053 10.987 30.489 1.00 54.56 192 TRP A CA 1
ATOM 1583 C C . TRP A 1 192 ? -14.787 11.417 31.233 1.00 54.56 192 TRP A C 1
ATOM 1585 O O . TRP A 1 192 ? -13.704 10.862 31.013 1.00 54.56 192 TRP A O 1
ATOM 1595 N N . VAL A 1 193 ? -14.926 12.403 32.122 1.00 53.88 193 VAL A N 1
ATOM 1596 C CA . VAL A 1 193 ? -13.811 12.978 32.882 1.00 53.88 193 VAL A CA 1
ATOM 1597 C C . VAL A 1 193 ? -14.039 12.760 34.369 1.00 53.88 193 VAL A C 1
ATOM 1599 O O . VAL A 1 193 ? -15.100 13.084 34.904 1.00 53.88 193 VAL A O 1
ATOM 1602 N N . TYR A 1 194 ? -13.007 12.263 35.041 1.00 60.72 194 TYR A N 1
ATOM 1603 C CA . TYR A 1 194 ? -12.974 12.151 36.492 1.00 60.72 194 TYR A CA 1
ATOM 1604 C C . TYR A 1 194 ? -11.766 12.931 37.000 1.00 60.72 194 TYR A C 1
ATOM 1606 O O . TYR A 1 194 ? -10.653 12.785 36.483 1.00 60.72 194 TYR A O 1
ATOM 1614 N N . ILE A 1 195 ? -11.991 13.771 38.003 1.00 55.44 195 ILE A N 1
ATOM 1615 C CA . ILE A 1 195 ? -10.921 14.495 38.688 1.00 55.44 195 ILE A CA 1
ATOM 1616 C C . ILE A 1 195 ? -10.737 13.816 40.041 1.00 55.44 195 ILE A C 1
ATOM 1618 O O . ILE A 1 195 ? -11.708 13.648 40.786 1.00 55.44 195 ILE A O 1
ATOM 1622 N N . LYS A 1 196 ? -9.507 13.390 40.342 1.00 50.62 196 LYS A N 1
ATOM 1623 C CA . LYS A 1 196 ? -9.163 12.821 41.646 1.00 50.62 196 LYS A CA 1
ATOM 1624 C C . LYS A 1 196 ? -8.502 13.913 42.486 1.00 50.62 196 LYS A C 1
ATOM 1626 O O . LYS A 1 196 ? -7.426 14.386 42.131 1.00 50.62 196 LYS A O 1
ATOM 1631 N N . ILE A 1 197 ? -9.155 14.307 43.578 1.00 52.03 197 ILE A N 1
ATOM 1632 C CA . ILE A 1 197 ? -8.625 15.251 44.573 1.00 52.03 197 ILE A CA 1
ATOM 1633 C C . ILE A 1 197 ? -8.647 14.527 45.918 1.00 52.03 197 ILE A C 1
ATOM 1635 O O . ILE A 1 197 ? -9.711 14.063 46.326 1.00 52.03 197 ILE A O 1
ATOM 1639 N N . ASP A 1 198 ? -7.489 14.397 46.571 1.00 47.41 198 ASP A N 1
ATOM 1640 C CA . ASP A 1 198 ? -7.343 13.871 47.939 1.00 47.41 198 ASP A CA 1
ATOM 1641 C C . ASP A 1 198 ? -8.164 12.589 48.196 1.00 47.41 198 ASP A C 1
ATOM 1643 O O . ASP A 1 198 ? -9.036 12.524 49.063 1.00 47.41 198 ASP A O 1
ATOM 1647 N N . ASP A 1 199 ? -7.936 11.581 47.346 1.00 58.47 199 ASP A N 1
ATOM 1648 C CA . ASP A 1 199 ? -8.597 10.265 47.339 1.00 58.47 199 ASP A CA 1
ATOM 1649 C C . ASP A 1 199 ? -10.115 10.225 47.112 1.00 58.47 199 ASP A C 1
ATOM 1651 O O . ASP A 1 199 ? -10.703 9.144 47.028 1.00 58.47 199 ASP A O 1
ATOM 1655 N N . LYS A 1 200 ? -10.751 11.369 46.855 1.00 46.81 200 LYS A N 1
ATOM 1656 C CA . LYS A 1 200 ? -12.138 11.435 46.388 1.00 46.81 200 LYS A CA 1
ATOM 1657 C C . LYS A 1 200 ? -12.181 11.570 44.868 1.00 46.81 200 LYS A C 1
ATOM 1659 O O . LYS A 1 200 ? -11.566 12.453 44.273 1.00 46.81 200 LYS A O 1
ATOM 1664 N N . THR A 1 201 ? -12.929 10.672 44.227 1.00 55.31 201 THR A N 1
ATOM 1665 C CA . THR A 1 201 ? -13.206 10.747 42.785 1.00 55.31 201 THR A CA 1
ATOM 1666 C C . THR A 1 201 ? -14.442 11.608 42.569 1.00 55.31 201 THR A C 1
ATOM 1668 O O . THR A 1 201 ? -15.536 11.225 42.983 1.00 55.31 201 THR A O 1
ATOM 1671 N N . ILE A 1 202 ? -14.278 12.757 41.914 1.00 53.69 202 ILE A N 1
ATOM 1672 C CA . ILE A 1 202 ? -15.389 13.626 41.524 1.00 53.69 202 ILE A CA 1
ATOM 1673 C C . ILE A 1 202 ? -15.704 13.370 40.047 1.00 53.69 202 ILE A C 1
ATOM 1675 O O . ILE A 1 202 ? -14.829 13.441 39.180 1.00 53.69 202 ILE A O 1
ATOM 1679 N N . TYR A 1 203 ? -16.966 13.043 39.775 1.00 53.12 203 TYR A N 1
ATOM 1680 C CA . TYR A 1 203 ? -17.494 12.737 38.449 1.00 53.12 203 TYR A CA 1
ATOM 1681 C C . TYR A 1 203 ? -17.918 14.042 37.769 1.00 53.12 203 TYR A C 1
ATOM 1683 O O . TYR A 1 203 ? -18.769 14.750 38.305 1.00 53.12 203 TYR A O 1
ATOM 1691 N N . TYR A 1 204 ? -17.358 14.359 36.598 1.00 54.00 204 TYR A N 1
ATOM 1692 C CA . TYR A 1 204 ? -17.796 15.507 35.800 1.00 54.00 204 TYR A CA 1
ATOM 1693 C C . TYR A 1 204 ? -18.356 15.095 34.435 1.00 54.00 204 TYR A C 1
ATOM 1695 O O . TYR A 1 204 ? -18.088 14.011 33.916 1.00 54.00 204 TYR A O 1
ATOM 1703 N N . ASN A 1 205 ? -19.167 16.010 33.893 1.00 53.84 205 ASN A N 1
ATOM 1704 C CA . ASN A 1 205 ? -19.912 15.927 32.638 1.00 53.84 205 ASN A CA 1
ATOM 1705 C C . ASN A 1 205 ? -19.113 15.373 31.452 1.00 53.84 205 ASN A C 1
ATOM 1707 O O . ASN A 1 205 ? -17.900 15.540 31.333 1.00 53.84 205 ASN A O 1
ATOM 1711 N N . THR A 1 206 ? -19.851 14.797 30.508 1.00 57.00 206 THR A N 1
ATOM 1712 C CA . THR A 1 206 ? -19.312 14.331 29.237 1.00 57.00 206 THR A CA 1
ATOM 1713 C C . THR A 1 206 ? -18.995 15.488 28.288 1.00 57.00 206 THR A C 1
ATOM 1715 O O . THR A 1 206 ? -19.850 16.342 28.052 1.00 57.00 206 THR A O 1
ATOM 1718 N N . PHE A 1 207 ? -17.813 15.486 27.669 1.00 59.47 207 PHE A N 1
ATOM 1719 C CA . PHE A 1 207 ? -17.440 16.463 26.637 1.00 59.47 207 PHE A CA 1
ATOM 1720 C C . PHE A 1 207 ? -17.518 15.849 25.238 1.00 59.47 207 PHE A C 1
ATOM 1722 O O . PHE A 1 207 ? -17.044 14.741 25.027 1.00 59.47 207 PHE A O 1
ATOM 1729 N N . VAL A 1 208 ? -18.030 16.597 24.257 1.00 56.75 208 VAL A N 1
ATOM 1730 C CA . VAL A 1 208 ? -18.161 16.145 22.852 1.00 56.75 208 VAL A CA 1
ATOM 1731 C C . VAL A 1 208 ? -16.823 15.968 22.116 1.00 56.75 208 VAL A C 1
ATOM 1733 O O . VAL A 1 208 ? -16.765 15.370 21.046 1.00 56.75 208 VAL A O 1
ATOM 1736 N N . SER A 1 209 ? -15.725 16.528 22.639 1.00 65.56 209 SER A N 1
ATOM 1737 C CA . SER A 1 209 ? -14.373 16.306 22.111 1.00 65.56 209 SER A CA 1
ATOM 1738 C C . SER A 1 209 ? -13.282 16.731 23.098 1.00 65.56 209 SER A C 1
ATOM 1740 O O . SER A 1 209 ? -13.505 17.582 23.962 1.00 65.56 209 SER A O 1
ATOM 1742 N N . MET A 1 210 ? -12.057 16.226 22.898 1.00 66.50 210 MET A N 1
ATOM 1743 C CA . MET A 1 210 ? -10.869 16.647 23.661 1.00 66.50 210 MET A CA 1
ATOM 1744 C C . MET A 1 210 ? -10.556 18.141 23.511 1.00 66.50 210 MET A C 1
ATOM 1746 O O . MET A 1 210 ? -10.082 18.762 24.453 1.00 66.50 210 MET A O 1
ATOM 1750 N N . ASN A 1 211 ? -10.828 18.739 22.348 1.00 69.19 211 ASN A N 1
ATOM 1751 C CA . ASN A 1 211 ? -10.605 20.173 22.142 1.00 69.19 211 ASN A CA 1
ATOM 1752 C C . ASN A 1 211 ? -11.598 21.012 22.949 1.00 69.19 211 ASN A C 1
ATOM 1754 O O . ASN A 1 211 ? -11.226 22.035 23.520 1.00 69.19 211 ASN A O 1
ATOM 1758 N N . TYR A 1 212 ? -12.853 20.566 23.011 1.00 69.12 212 TYR A N 1
ATOM 1759 C CA . TYR A 1 212 ? -13.881 21.234 23.800 1.00 69.12 212 TYR A CA 1
ATOM 1760 C C . TYR A 1 212 ? -13.580 21.123 25.300 1.00 69.12 212 TYR A C 1
ATOM 1762 O O . TYR A 1 212 ? -13.649 22.116 26.018 1.00 69.12 212 TYR A O 1
ATOM 1770 N N . MET A 1 213 ? -13.130 19.947 25.743 1.00 70.56 213 MET A N 1
ATOM 1771 C CA . MET A 1 213 ? -12.622 19.718 27.098 1.00 70.56 213 MET A CA 1
ATOM 1772 C C . MET A 1 213 ? -11.410 20.603 27.418 1.00 70.56 213 MET A C 1
ATOM 1774 O O . MET A 1 213 ? -11.393 21.262 28.450 1.00 70.56 213 MET A O 1
ATOM 1778 N N . ALA A 1 214 ? -10.418 20.671 26.526 1.00 72.69 214 ALA A N 1
ATOM 1779 C CA . ALA A 1 214 ? -9.235 21.517 26.685 1.00 72.69 214 ALA A CA 1
ATOM 1780 C C . ALA A 1 214 ? -9.602 22.980 26.892 1.00 72.69 214 ALA A C 1
ATOM 1782 O O . ALA A 1 214 ? -9.104 23.626 27.809 1.00 72.69 214 ALA A O 1
ATOM 1783 N N . LYS A 1 215 ? -10.547 23.472 26.092 1.00 77.69 215 LYS A N 1
ATOM 1784 C CA . LYS A 1 215 ? -11.071 24.825 26.229 1.00 77.69 215 LYS A CA 1
ATOM 1785 C C . LYS A 1 215 ? -11.804 25.027 27.559 1.00 77.69 215 LYS A C 1
ATOM 1787 O O . LYS A 1 215 ? -11.572 26.037 28.211 1.00 77.69 215 LYS A O 1
ATOM 1792 N N . ALA A 1 216 ? -12.648 24.078 27.968 1.00 67.56 216 ALA A N 1
ATOM 1793 C CA . ALA A 1 216 ? -13.405 24.159 29.219 1.00 67.56 216 ALA A CA 1
ATOM 1794 C C . ALA A 1 216 ? -12.504 24.123 30.465 1.00 67.56 216 ALA A C 1
ATOM 1796 O O . ALA A 1 216 ? -12.748 24.855 31.417 1.00 67.56 216 ALA A O 1
ATOM 1797 N N . LEU A 1 217 ? -11.443 23.312 30.435 1.00 72.12 217 LEU A N 1
ATOM 1798 C CA . LEU A 1 217 ? -10.464 23.184 31.518 1.00 72.12 217 LEU A CA 1
ATOM 1799 C C . LEU A 1 217 ? -9.322 24.208 31.432 1.00 72.12 217 LEU A C 1
ATOM 1801 O O . LEU A 1 217 ? -8.432 24.188 32.272 1.00 72.12 217 LEU A O 1
ATOM 1805 N N . GLN A 1 218 ? -9.319 25.076 30.416 1.00 78.69 218 GLN A N 1
ATOM 1806 C CA . GLN A 1 218 ? -8.240 26.036 30.145 1.00 78.69 218 GLN A CA 1
ATOM 1807 C C . GLN A 1 218 ? -6.852 25.378 30.011 1.00 78.69 218 GLN A C 1
ATOM 1809 O O . GLN A 1 218 ? -5.819 25.952 30.350 1.00 78.69 218 GLN A O 1
ATOM 1814 N N . LEU A 1 219 ? -6.821 24.161 29.468 1.00 78.62 219 LEU A N 1
ATOM 1815 C CA . LEU A 1 219 ? -5.608 23.391 29.211 1.00 78.62 219 LEU A CA 1
ATOM 1816 C C . LEU A 1 219 ? -5.312 23.322 27.712 1.00 78.62 219 LEU A C 1
ATOM 1818 O O . LEU A 1 219 ? -6.170 23.545 26.858 1.00 78.62 219 LEU A O 1
ATOM 1822 N N . LYS A 1 220 ? -4.078 22.948 27.364 1.00 77.12 220 LYS A N 1
ATOM 1823 C CA . LYS A 1 220 ? -3.735 22.612 25.977 1.00 77.12 220 LYS A CA 1
ATOM 1824 C C . LYS A 1 220 ? -4.200 21.178 25.664 1.00 77.12 220 LYS A C 1
ATOM 1826 O O . LYS A 1 220 ? -4.020 20.296 26.505 1.00 77.12 220 LYS A O 1
ATOM 1831 N N . PRO A 1 221 ? -4.709 20.885 24.449 1.00 70.81 221 PRO A N 1
ATOM 1832 C CA . PRO A 1 221 ? -5.188 19.542 24.094 1.00 70.81 221 PRO A CA 1
ATOM 1833 C C . PRO A 1 221 ? -4.159 18.420 24.306 1.00 70.81 221 PRO A C 1
ATOM 1835 O O . PRO A 1 221 ? -4.508 17.314 24.713 1.00 70.81 221 PRO A O 1
ATOM 1838 N N . HIS A 1 222 ? -2.872 18.703 24.083 1.00 75.88 222 HIS A N 1
ATOM 1839 C CA . HIS A 1 222 ? -1.809 17.720 24.302 1.00 75.88 222 HIS A CA 1
ATOM 1840 C C . HIS A 1 222 ? -1.589 17.396 25.787 1.00 75.88 222 HIS A C 1
ATOM 1842 O O . HIS A 1 222 ? -1.201 16.273 26.099 1.00 75.88 222 HIS A O 1
ATOM 1848 N N . THR A 1 223 ? -1.848 18.337 26.702 1.00 71.12 223 THR A N 1
ATOM 1849 C CA . THR A 1 223 ? -1.764 18.102 28.151 1.00 71.12 223 THR A CA 1
ATOM 1850 C C . THR A 1 223 ? -2.770 17.035 28.549 1.00 71.12 223 THR A C 1
ATOM 1852 O O . THR A 1 223 ? -2.414 16.072 29.212 1.00 71.12 223 THR A O 1
ATOM 1855 N N . ILE A 1 224 ? -3.991 17.151 28.034 1.00 68.56 224 ILE A N 1
ATOM 1856 C CA . ILE A 1 224 ? -5.089 16.219 28.290 1.00 68.56 224 ILE A CA 1
ATOM 1857 C C . ILE A 1 224 ? -4.809 14.832 27.697 1.00 68.56 224 ILE A C 1
ATOM 1859 O O . ILE A 1 224 ? -5.083 13.824 28.340 1.00 68.56 224 ILE A O 1
ATOM 1863 N N . SER A 1 225 ? -4.197 14.755 26.509 1.00 66.88 225 SER A N 1
ATOM 1864 C CA . SER A 1 225 ? -3.914 13.474 25.838 1.00 66.88 225 SER A CA 1
ATOM 1865 C C . SER A 1 225 ? -3.055 12.495 26.654 1.00 66.88 225 SER A C 1
ATOM 1867 O O . SER A 1 225 ? -3.161 11.287 26.450 1.00 66.88 225 SER A O 1
ATOM 1869 N N . LYS A 1 226 ? -2.244 13.006 27.592 1.00 68.19 226 LYS A N 1
ATOM 1870 C CA . LYS A 1 226 ? -1.368 12.212 28.470 1.00 68.19 226 LYS A CA 1
ATOM 1871 C C . LYS A 1 226 ? -2.130 11.408 29.523 1.00 68.19 226 LYS A C 1
ATOM 1873 O O . LYS A 1 226 ? -1.603 10.427 30.026 1.00 68.19 226 LYS A O 1
ATOM 1878 N N . TYR A 1 227 ? -3.353 11.821 29.834 1.00 65.06 227 TYR A N 1
ATOM 1879 C CA . TYR A 1 227 ? -4.170 11.257 30.908 1.00 65.06 227 TYR A CA 1
ATOM 1880 C C . TYR A 1 227 ? -5.284 10.345 30.380 1.00 65.06 227 TYR A C 1
ATOM 1882 O O . TYR A 1 227 ? -6.222 10.023 31.107 1.00 65.06 227 TYR A O 1
ATOM 1890 N N . ARG A 1 228 ? -5.211 9.969 29.095 1.00 63.16 228 ARG A N 1
ATOM 1891 C CA . ARG A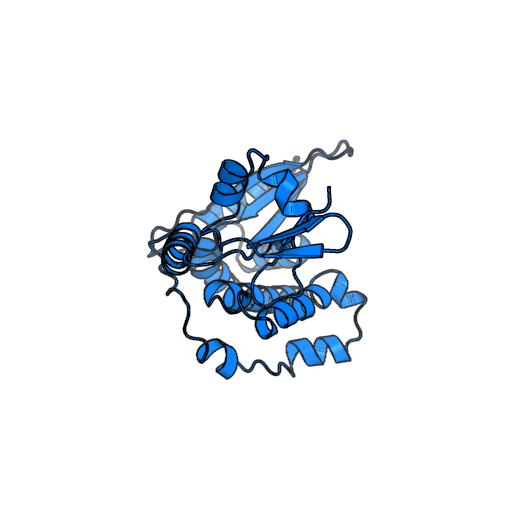 1 228 ? -6.187 9.113 28.418 1.00 63.16 228 ARG A CA 1
ATOM 1892 C C . ARG A 1 228 ? -5.994 7.658 28.824 1.00 63.16 228 ARG A C 1
ATOM 1894 O O . ARG A 1 228 ? -4.960 7.066 28.531 1.00 63.16 228 ARG A O 1
ATOM 1901 N N . ASP A 1 229 ? -7.020 7.089 29.434 1.00 59.53 229 ASP A N 1
ATOM 1902 C CA . ASP A 1 229 ? -7.153 5.659 29.663 1.00 59.53 229 ASP A CA 1
ATOM 1903 C C .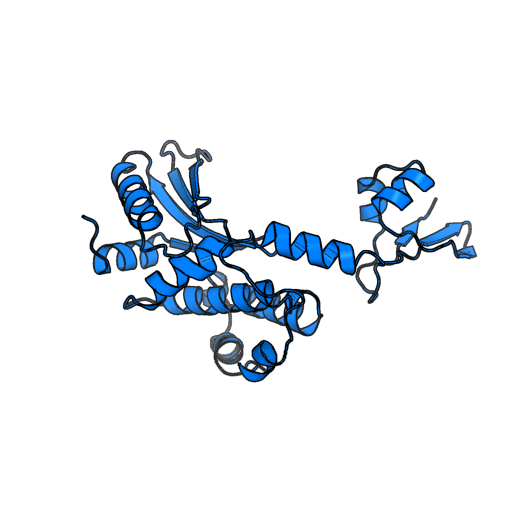 ASP A 1 229 ? -7.749 5.014 28.405 1.00 59.53 229 ASP A C 1
ATOM 1905 O O . ASP A 1 229 ? -8.913 5.231 28.050 1.00 59.53 229 ASP A O 1
ATOM 1909 N N . TYR A 1 230 ? -6.907 4.268 27.692 1.00 53.88 230 TYR A N 1
ATOM 1910 C CA . TYR A 1 230 ? -7.267 3.573 26.456 1.00 53.88 230 TYR A CA 1
ATOM 1911 C C . TYR A 1 230 ? -7.924 2.209 26.712 1.00 53.88 230 TYR A C 1
ATOM 1913 O O . TYR A 1 230 ? -8.406 1.600 25.762 1.00 53.88 230 TYR A O 1
ATOM 1921 N N . ASN A 1 231 ? -7.986 1.740 27.965 1.00 42.34 231 ASN A N 1
ATOM 1922 C CA . ASN A 1 231 ? -8.496 0.407 28.306 1.00 42.34 231 ASN A CA 1
ATOM 1923 C C . ASN A 1 231 ? -10.026 0.350 28.459 1.00 42.34 231 ASN A C 1
ATOM 1925 O O . ASN A 1 231 ? -10.573 -0.679 28.849 1.00 42.34 231 ASN A O 1
ATOM 1929 N N . LYS A 1 232 ? -10.741 1.445 28.178 1.00 42.50 232 LYS A N 1
ATOM 1930 C CA . LYS A 1 232 ? -12.206 1.514 28.248 1.00 42.50 232 LYS A CA 1
ATOM 1931 C C . LYS A 1 232 ? -12.796 1.731 26.856 1.00 42.50 232 LYS A C 1
ATOM 1933 O O . LYS A 1 232 ? -12.253 2.487 26.054 1.00 42.50 232 LYS A O 1
ATOM 1938 N N . ALA A 1 233 ? -13.937 1.082 26.595 1.00 32.72 233 ALA A N 1
ATOM 1939 C CA . ALA A 1 233 ? -14.670 1.149 25.321 1.00 32.72 233 ALA A CA 1
ATOM 1940 C C . ALA A 1 233 ? -14.999 2.595 24.890 1.00 32.72 233 ALA A C 1
ATOM 1942 O O . ALA A 1 233 ? -15.108 2.891 23.701 1.00 32.72 233 ALA A O 1
ATOM 1943 N N . THR A 1 234 ? -15.086 3.509 25.860 1.00 43.88 234 THR A N 1
ATOM 1944 C CA . THR A 1 234 ? -14.966 4.957 25.674 1.00 43.88 234 THR A CA 1
ATOM 1945 C C . THR 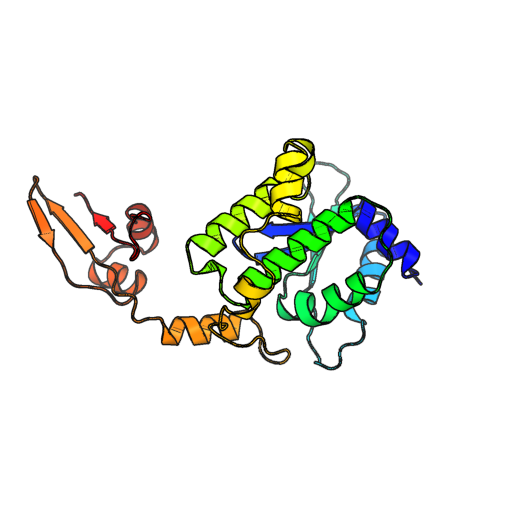A 1 234 ? -13.683 5.457 26.334 1.00 43.88 234 THR A C 1
ATOM 1947 O O . THR A 1 234 ? -13.381 5.034 27.451 1.00 43.88 234 THR A O 1
ATOM 1950 N N . PRO A 1 235 ? -12.940 6.387 25.711 1.00 47.91 235 PRO A N 1
ATOM 1951 C CA . PRO A 1 235 ? -11.724 6.904 26.312 1.00 47.91 235 PRO A CA 1
ATOM 1952 C C . PRO A 1 235 ? -12.078 7.722 27.550 1.00 47.91 235 PRO A C 1
ATOM 1954 O O . PRO A 1 235 ? -12.697 8.781 27.434 1.00 47.91 235 PRO A O 1
ATOM 1957 N N . ASN A 1 236 ? -11.670 7.239 28.717 1.00 48.81 236 ASN A N 1
ATOM 1958 C CA . ASN A 1 236 ? -11.879 7.930 29.983 1.00 48.81 236 ASN A CA 1
ATOM 1959 C C . ASN A 1 236 ? -10.574 8.610 30.398 1.00 48.81 236 ASN A C 1
ATOM 1961 O O . ASN A 1 236 ? -9.496 8.182 29.997 1.00 48.81 236 ASN A O 1
ATOM 1965 N N . MET A 1 237 ? -10.646 9.692 31.169 1.00 50.62 237 MET A N 1
ATOM 1966 C CA . MET A 1 237 ? -9.451 10.421 31.606 1.00 50.62 237 MET A CA 1
ATOM 1967 C C . MET A 1 237 ? -9.440 10.635 33.114 1.00 50.62 237 MET A C 1
ATOM 1969 O O . MET A 1 237 ? -10.470 10.989 33.692 1.00 50.62 237 MET A O 1
ATOM 1973 N N . MET A 1 238 ? -8.265 10.439 33.723 1.00 47.62 238 MET A N 1
ATOM 1974 C CA . MET A 1 238 ? -8.008 10.706 35.140 1.00 47.62 238 MET A CA 1
ATOM 1975 C C . MET A 1 238 ? -7.025 11.870 35.261 1.00 47.62 238 MET A C 1
ATOM 1977 O O . MET A 1 238 ? -5.851 11.730 34.928 1.00 47.62 238 MET A O 1
ATOM 1981 N N . LEU A 1 239 ? -7.508 13.016 35.737 1.00 47.50 239 LEU A N 1
ATOM 1982 C CA . LEU A 1 239 ? -6.653 14.151 36.082 1.00 47.50 239 LEU A CA 1
ATOM 1983 C C . LEU A 1 239 ? -6.336 14.094 37.579 1.00 47.50 239 LEU A C 1
ATOM 1985 O O . LEU A 1 239 ? -7.250 14.015 38.403 1.00 47.50 239 LEU A O 1
ATOM 1989 N N . THR A 1 240 ? -5.049 14.126 37.908 1.00 44.41 240 THR A N 1
ATOM 1990 C CA . THR A 1 240 ? -4.530 14.275 39.272 1.00 44.41 240 THR A CA 1
ATOM 1991 C C . THR A 1 240 ? -3.914 15.665 39.391 1.00 44.41 240 THR A C 1
ATOM 1993 O O . THR A 1 240 ? -3.150 16.050 38.500 1.00 44.41 240 THR A O 1
ATOM 1996 N N . ASN A 1 241 ? -4.267 16.408 40.443 1.00 41.72 241 ASN A N 1
ATOM 1997 C CA . ASN A 1 241 ? -3.553 17.637 40.808 1.00 41.72 241 ASN A CA 1
ATOM 1998 C C . ASN A 1 241 ? -2.127 17.326 41.269 1.00 41.72 241 ASN A C 1
ATOM 2000 O O . ASN A 1 241 ? -1.935 16.246 41.874 1.00 41.72 241 ASN A O 1
#

Mean predicted aligned error: 13.52 Å

Secondary structure (DSSP, 8-state):
---HHHHHHHHHHHEEEEEETTEEEEEEEEEGGGHHHHHHHHHHHHTS--TT-----EEEEEE--SSTT-EEEEEE--HHHIIIIIHHHHHTSPP-STHHHHHHHHHHHHHHHHHTGGGSHHHHHHHHHHHHHSGGGGGGS-HHHHHHHHH--SS-HHHHHHS--SS--BTTB-HHHHHHHHHHHS----EEEEEEETTEEEEEEEES-HHHHHHHTT--HHHHHTTEETTSSS-EEEEE-

Solvent-accessible surface area (backbone atoms only — not comparable to full-atom values): 13931 Å² total; per-residue (Å²): 135,80,50,71,70,56,47,46,54,48,40,64,68,47,41,45,80,43,73,57,94,92,38,62,33,43,35,36,60,43,48,47,96,50,45,68,58,60,50,51,50,50,54,53,62,71,64,50,87,57,95,58,72,56,70,70,48,59,49,80,43,77,49,69,74,93,50,99,64,36,36,35,31,45,36,41,55,38,62,48,31,44,62,75,40,48,45,58,53,60,69,74,52,86,76,91,59,75,52,50,58,35,49,54,54,47,50,51,53,48,50,36,58,55,32,46,42,55,78,39,69,74,36,43,52,50,51,49,54,49,61,51,45,34,70,77,37,35,83,78,41,59,69,66,59,44,45,34,70,74,71,58,47,96,58,43,76,62,54,60,70,67,44,74,41,83,50,80,84,44,72,85,48,57,55,73,55,56,56,44,56,45,48,62,74,56,49,74,48,58,37,45,39,34,42,43,55,94,92,43,78,46,87,49,75,64,28,64,38,66,62,59,41,15,61,74,70,74,46,57,52,71,66,57,60,76,34,56,38,78,92,41,104,56,58,33,35,60,50,70,128

pLDDT: mean 74.44, std 16.76, range [32.72, 96.88]